Protein AF-0000000070680626 (afdb_homodimer)

Sequence (244 aa):
MDLFQDLTLKGLQPNVRTYTVMVGGLCGEGLLKEAKHLFRKMDETGCPPNSVTYNVLLQGYLKNQNYDDVEMLLQEMDGRSYSLDASTLSMLIDEIAAGSVDRSMLKLIGKLVPKEMMDTTAMDLFQDLTLKGLQPNVRTYTVMVGGLCGEGLLKEAKHLFRKMDETGCPPNSVTYNVLLQGYLKNQNYDDVEMLLQEMDGRSYSLDASTLSMLIDEIAAGSVDRSMLKLIGKLVPKEMMDTTA

Organism: Helianthus annuus (NCBI:txid4232)

Radius of gyration: 21.0 Å; Cα contacts (8 Å, |Δi|>4): 303; chains: 2; bounding box: 37×59×51 Å

Nearest PDB structures (foldseek):
  5i9f-assembly1_A  TM=7.795E-01  e=2.097E-05  unidentified
  6een-assembly1_C  TM=7.828E-01  e=3.178E-05  Zea mays
  6een-assembly1_B  TM=7.828E-01  e=4.817E-05  Zea mays
  5orm-assembly1_A  TM=7.752E-01  e=4.817E-05  synthetic construct
  8rdj-assembly1_G  TM=7.587E-01  e=2.066E-04  Sinapis alba

Structure (mmCIF, N/CA/C/O backbone):
data_AF-0000000070680626-model_v1
#
loop_
_entity.id
_entity.type
_entity.pdbx_description
1 polymer 'Putative pentatricopeptide repeat protein'
#
loop_
_atom_site.group_PDB
_atom_site.id
_atom_site.type_symbol
_atom_site.label_atom_id
_atom_site.label_alt_id
_atom_site.label_comp_id
_atom_site.label_asym_id
_atom_site.label_entity_id
_atom_site.label_seq_id
_atom_site.pdbx_PDB_ins_code
_atom_site.Cartn_x
_atom_site.Cartn_y
_atom_site.Cartn_z
_atom_site.occupancy
_atom_site.B_iso_or_equiv
_atom_site.auth_seq_id
_atom_site.auth_comp_id
_atom_site.auth_asym_id
_atom_site.auth_atom_id
_atom_site.pdbx_PDB_model_num
ATOM 1 N N . MET A 1 1 ? -1.614 5.867 -22.719 1 27.75 1 MET A N 1
ATOM 2 C CA . MET A 1 1 ? -2.73 5.363 -21.922 1 27.75 1 MET A CA 1
ATOM 3 C C . MET A 1 1 ? -2.346 5.262 -20.453 1 27.75 1 MET A C 1
ATOM 5 O O . MET A 1 1 ? -1.305 4.695 -20.109 1 27.75 1 MET A O 1
ATOM 9 N N . ASP A 1 2 ? -2.664 6.273 -19.547 1 33.03 2 ASP A N 1
ATOM 10 C CA . ASP A 1 2 ? -2.152 6.688 -18.234 1 33.03 2 ASP A CA 1
ATOM 11 C C . ASP A 1 2 ? -2.551 5.691 -17.156 1 33.03 2 ASP A C 1
ATOM 13 O O . ASP A 1 2 ? -3.707 5.27 -17.078 1 33.03 2 ASP A O 1
ATOM 17 N N . LEU A 1 3 ? -1.654 5.094 -16.703 1 37.22 3 LEU A N 1
ATOM 18 C CA . LEU A 1 3 ? -1.901 4.012 -15.766 1 37.22 3 LEU A CA 1
ATOM 19 C C . LEU A 1 3 ? -3.002 4.395 -14.773 1 37.22 3 LEU A C 1
ATOM 21 O O . LEU A 1 3 ? -3.879 3.584 -14.477 1 37.22 3 LEU A O 1
ATOM 25 N N . PHE A 1 4 ? -2.793 5.594 -13.992 1 43.31 4 PHE A N 1
ATOM 26 C CA . PHE A 1 4 ? -3.828 6.012 -13.055 1 43.31 4 PHE A CA 1
ATOM 27 C C . PHE A 1 4 ? -5.137 6.285 -13.789 1 43.31 4 PHE A C 1
ATOM 29 O O . PHE A 1 4 ? -6.219 6.152 -13.203 1 43.31 4 PHE A O 1
ATOM 36 N N . GLN A 1 5 ? -4.953 6.758 -14.953 1 43.97 5 GLN A N 1
ATOM 37 C CA . GLN A 1 5 ? -6.16 6.762 -15.773 1 43.97 5 GLN A CA 1
ATOM 38 C C . GLN A 1 5 ? -6.809 5.383 -15.805 1 43.97 5 GLN A C 1
ATOM 40 O O . GLN A 1 5 ? -8.039 5.27 -15.828 1 43.97 5 GLN A O 1
ATOM 45 N N . ASP A 1 6 ? -5.891 4.586 -15.75 1 45.72 6 ASP A N 1
ATOM 46 C CA . ASP A 1 6 ? -6.379 3.225 -15.953 1 45.72 6 ASP A CA 1
ATOM 47 C C . ASP A 1 6 ? -6.895 2.621 -14.648 1 45.72 6 ASP A C 1
ATOM 49 O O . ASP A 1 6 ? -7.691 1.681 -14.664 1 45.72 6 ASP A O 1
ATOM 53 N N . LEU A 1 7 ? -6.113 3.082 -13.352 1 50.47 7 LEU A N 1
ATOM 54 C CA . LEU A 1 7 ? -6.879 2.566 -12.227 1 50.47 7 LEU A CA 1
ATOM 55 C C . LEU A 1 7 ? -8.367 2.861 -12.398 1 50.47 7 LEU A C 1
ATOM 57 O O . LEU A 1 7 ? -9.211 2.1 -11.922 1 50.47 7 LEU A O 1
ATOM 61 N N . THR A 1 8 ? -8.594 4.062 -13 1 46.09 8 THR A N 1
ATOM 62 C CA . THR A 1 8 ? -9.984 4.418 -13.242 1 46.09 8 THR A CA 1
ATOM 63 C 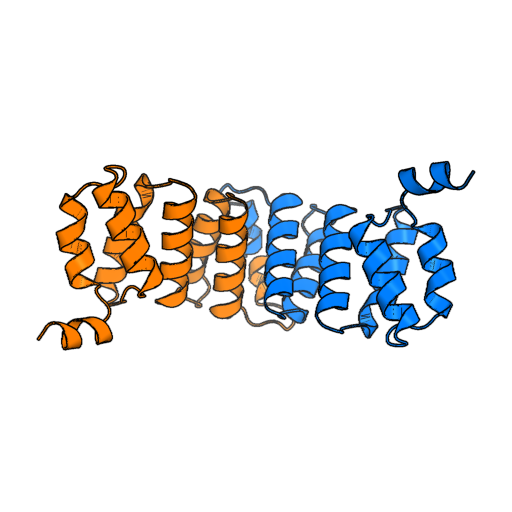C . THR A 1 8 ? -10.57 3.549 -14.352 1 46.09 8 THR A C 1
ATOM 65 O O . THR A 1 8 ? -11.766 3.242 -14.344 1 46.09 8 THR A O 1
ATOM 68 N N . LEU A 1 9 ? -9.836 3.518 -15.453 1 38.56 9 LEU A N 1
ATOM 69 C CA . LEU A 1 9 ? -10.609 3.094 -16.625 1 38.56 9 LEU A CA 1
ATOM 70 C C . LEU A 1 9 ? -11.094 1.656 -16.453 1 38.56 9 LEU A C 1
ATOM 72 O O . LEU A 1 9 ? -12.195 1.316 -16.875 1 38.56 9 LEU A O 1
ATOM 76 N N . LYS A 1 10 ? -10.055 0.774 -16.375 1 43.5 10 LYS A N 1
ATOM 77 C CA . LYS A 1 10 ? -10.461 -0.57 -16.781 1 43.5 10 LYS A CA 1
ATOM 78 C C . LYS A 1 10 ? -11.016 -1.353 -15.594 1 43.5 10 LYS A C 1
ATOM 80 O O . LYS A 1 10 ? -10.766 -2.553 -15.461 1 43.5 10 LYS A O 1
ATOM 85 N N . GLY A 1 11 ? -11.977 -0.527 -14.727 1 46.34 11 GLY A N 1
ATOM 86 C CA . GLY A 1 11 ? -12.914 -1.179 -13.828 1 46.34 11 GLY A CA 1
ATOM 87 C C . GLY A 1 11 ? -12.734 -0.765 -12.375 1 46.34 11 GLY A C 1
ATOM 88 O O . GLY A 1 11 ? -13.539 -1.132 -11.516 1 46.34 11 GLY A O 1
ATOM 89 N N . LEU A 1 12 ? -11.461 -0.604 -12.023 1 53.66 12 LEU A N 1
ATOM 90 C CA . LEU A 1 12 ? -11.539 -0.25 -10.609 1 53.66 12 LEU A CA 1
ATOM 91 C C . LEU A 1 12 ? -11.633 1.261 -10.43 1 53.66 12 LEU A C 1
ATOM 93 O O . LEU A 1 12 ? -10.867 2.012 -11.039 1 53.66 12 LEU A O 1
ATOM 97 N N . GLN A 1 13 ? -12.797 1.903 -10.375 1 54.5 13 GLN A N 1
ATOM 98 C CA . GLN A 1 13 ? -12.977 3.307 -10.016 1 54.5 13 GLN A CA 1
ATOM 99 C C . GLN A 1 13 ? -12.102 3.691 -8.828 1 54.5 13 GLN A C 1
ATOM 101 O O . GLN A 1 13 ? -12.219 3.115 -7.746 1 54.5 13 GLN A O 1
ATOM 106 N N . PRO A 1 14 ? -10.961 4.363 -9.195 1 61.78 14 PRO A N 1
ATOM 107 C CA . PRO A 1 14 ? -10.25 4.883 -8.031 1 61.78 14 PRO A CA 1
ATOM 108 C C . PRO A 1 14 ? -11.18 5.496 -6.988 1 61.78 14 PRO A C 1
ATOM 110 O O . PRO A 1 14 ? -12.109 6.227 -7.34 1 61.78 14 PRO A O 1
ATOM 113 N N . ASN A 1 15 ? -11.172 4.973 -5.93 1 81.62 15 ASN A N 1
ATOM 114 C CA . ASN A 1 15 ? -11.93 5.582 -4.84 1 81.62 15 ASN A CA 1
ATOM 115 C C . ASN A 1 15 ? -11.023 5.965 -3.672 1 81.62 15 ASN A C 1
ATOM 117 O O . ASN A 1 15 ? -9.844 5.602 -3.652 1 81.62 15 ASN A O 1
ATOM 121 N N . VAL A 1 16 ? -11.414 6.781 -2.945 1 90.69 16 VAL A N 1
ATOM 122 C CA . VAL A 1 16 ? -10.68 7.371 -1.829 1 90.69 16 VAL A CA 1
ATOM 123 C C . VAL A 1 16 ? -10.023 6.27 -1 1 90.69 16 VAL A C 1
ATOM 125 O O . VAL A 1 16 ? -8.875 6.402 -0.582 1 90.69 16 VAL A O 1
ATOM 128 N N . ARG A 1 17 ? -10.672 5.16 -0.908 1 92.56 17 ARG A N 1
ATOM 129 C CA . ARG A 1 17 ? -10.156 4.055 -0.109 1 92.56 17 ARG A CA 1
ATOM 130 C C . ARG A 1 17 ? -8.906 3.457 -0.745 1 92.56 17 ARG A C 1
ATOM 132 O O . ARG A 1 17 ? -7.91 3.215 -0.059 1 92.56 17 ARG A O 1
ATOM 139 N N . THR A 1 18 ? -8.93 3.23 -2.021 1 90.75 18 THR A N 1
ATOM 140 C CA . THR A 1 18 ? -7.797 2.65 -2.738 1 90.75 18 THR A CA 1
ATOM 141 C C . THR A 1 18 ? -6.57 3.547 -2.629 1 90.75 18 THR A C 1
ATOM 143 O O . THR A 1 18 ? -5.477 3.076 -2.301 1 90.75 18 THR A O 1
ATOM 146 N N . TYR A 1 19 ? -6.812 4.82 -2.867 1 91.25 19 TYR A N 1
ATOM 147 C CA . TYR A 1 19 ? -5.707 5.766 -2.746 1 91.25 19 TYR A CA 1
ATOM 148 C C . TYR A 1 19 ? -5.16 5.789 -1.324 1 91.25 19 TYR A C 1
ATOM 150 O O . TYR A 1 19 ? -3.945 5.762 -1.12 1 91.25 19 TYR A O 1
ATOM 158 N N . THR A 1 20 ? -6.062 5.773 -0.384 1 95.38 20 THR A N 1
ATOM 159 C CA . THR A 1 20 ? -5.672 5.84 1.021 1 95.38 20 THR A CA 1
ATOM 160 C C . THR A 1 20 ? -4.812 4.637 1.401 1 95.38 20 THR A C 1
ATOM 162 O O . THR A 1 20 ? -3.775 4.793 2.051 1 95.38 20 THR A O 1
ATOM 165 N N . VAL A 1 21 ? -5.215 3.512 0.896 1 95.75 21 VAL A N 1
ATOM 166 C CA . VAL A 1 21 ? -4.484 2.287 1.201 1 95.75 21 VAL A CA 1
ATOM 167 C C . VAL A 1 21 ? -3.098 2.34 0.569 1 95.75 21 VAL A C 1
ATOM 169 O O . VAL A 1 21 ? -2.105 1.969 1.201 1 95.75 21 VAL A O 1
ATOM 172 N N . MET A 1 22 ? -3 2.797 -0.666 1 94.19 22 MET A N 1
ATOM 173 C CA . MET A 1 22 ? -1.716 2.867 -1.359 1 94.19 22 MET A CA 1
ATOM 174 C C . MET A 1 22 ? -0.788 3.871 -0.687 1 94.19 22 MET A C 1
ATOM 176 O O . MET A 1 22 ? 0.389 3.584 -0.463 1 94.19 22 MET A O 1
ATOM 180 N N . VAL A 1 23 ? -1.282 4.996 -0.281 1 94.88 23 VAL A N 1
ATOM 181 C CA . VAL A 1 23 ? -0.512 6.008 0.435 1 94.88 23 VAL A CA 1
ATOM 182 C C . VAL A 1 23 ? 0.033 5.418 1.734 1 94.88 23 VAL A C 1
ATOM 184 O O . VAL A 1 23 ? 1.22 5.559 2.037 1 94.88 23 VAL A O 1
ATOM 187 N N . GLY A 1 24 ? -0.889 4.789 2.42 1 97.62 24 GLY A N 1
ATOM 188 C CA . GLY A 1 24 ? -0.46 4.148 3.654 1 97.62 24 GLY A CA 1
ATOM 189 C C . GLY A 1 24 ? 0.624 3.107 3.441 1 97.62 24 GLY A C 1
ATOM 190 O O . GLY A 1 24 ? 1.589 3.045 4.207 1 97.62 24 GLY A O 1
ATOM 191 N N . GLY A 1 25 ? 0.434 2.338 2.438 1 96.44 25 GLY A N 1
ATOM 192 C CA . GLY A 1 25 ? 1.432 1.33 2.115 1 96.44 25 GLY A CA 1
ATOM 193 C C . GLY A 1 25 ? 2.793 1.918 1.795 1 96.44 25 GLY A C 1
ATOM 194 O O . GLY A 1 25 ? 3.816 1.419 2.268 1 96.44 25 GLY A O 1
ATOM 195 N N . LEU A 1 26 ? 2.824 2.887 1.017 1 94.88 26 LEU A N 1
ATOM 196 C CA . LEU A 1 26 ? 4.066 3.564 0.659 1 94.88 26 LEU A CA 1
ATOM 197 C C . LEU A 1 26 ? 4.73 4.168 1.892 1 94.88 26 LEU A C 1
ATOM 199 O O . LEU A 1 26 ? 5.941 4.039 2.074 1 94.88 26 LEU A O 1
ATOM 203 N N . CYS A 1 27 ? 3.969 4.727 2.756 1 97.38 27 CYS A N 1
ATOM 204 C CA . CYS A 1 27 ? 4.504 5.262 4.004 1 97.38 27 CYS A CA 1
ATOM 205 C C . CYS A 1 27 ? 5.102 4.148 4.859 1 97.38 27 CYS A C 1
ATOM 207 O O . CYS A 1 27 ? 6.137 4.344 5.5 1 97.38 27 CYS A O 1
ATOM 209 N N . GLY A 1 28 ? 4.41 3.092 4.895 1 97.56 28 GLY A N 1
ATOM 210 C CA . GLY A 1 28 ? 4.887 1.967 5.684 1 97.56 28 GLY A CA 1
ATOM 211 C C . GLY A 1 28 ? 6.254 1.475 5.254 1 97.56 28 GLY A C 1
ATOM 212 O O . GLY A 1 28 ? 6.996 0.907 6.055 1 97.56 28 GLY A O 1
ATOM 213 N N . GLU A 1 29 ? 6.57 1.71 4.039 1 95.5 29 GLU A N 1
ATOM 214 C CA . GLU A 1 29 ? 7.855 1.271 3.5 1 95.5 29 GLU A CA 1
ATOM 215 C C . GLU A 1 29 ? 8.844 2.432 3.416 1 95.5 29 GLU A C 1
ATOM 217 O O . GLU A 1 29 ? 9.914 2.301 2.814 1 95.5 29 GLU A O 1
ATOM 222 N N . GLY A 1 30 ? 8.477 3.586 3.881 1 95.81 30 GLY A N 1
ATOM 223 C CA . GLY A 1 30 ? 9.344 4.754 3.92 1 95.81 30 GLY A CA 1
ATOM 224 C C . GLY A 1 30 ? 9.445 5.465 2.586 1 95.81 30 GLY A C 1
ATOM 225 O O . GLY A 1 30 ? 10.344 6.277 2.379 1 95.81 30 GLY A O 1
ATOM 226 N N . LEU A 1 31 ? 8.617 5.137 1.671 1 93.5 31 LEU A N 1
ATOM 227 C CA . LEU A 1 31 ? 8.586 5.789 0.367 1 93.5 31 LEU A CA 1
ATOM 228 C C . LEU A 1 31 ? 7.703 7.035 0.405 1 93.5 31 LEU A C 1
ATOM 230 O O . LEU A 1 31 ? 6.691 7.105 -0.292 1 93.5 31 LEU A O 1
ATOM 234 N N . LEU A 1 32 ? 8.18 8.062 1.07 1 94.94 32 LEU A N 1
ATOM 235 C CA . LEU A 1 32 ? 7.363 9.227 1.4 1 94.94 32 LEU A CA 1
ATOM 236 C C . LEU A 1 32 ? 7.184 10.125 0.184 1 94.94 32 LEU A C 1
ATOM 238 O O . LEU A 1 32 ? 6.141 10.766 0.025 1 94.94 32 LEU A O 1
ATOM 242 N N . LYS A 1 33 ? 8.164 10.164 -0.645 1 91.31 33 LYS A N 1
ATOM 243 C CA . LYS A 1 33 ? 8.031 10.969 -1.855 1 91.31 33 LYS A CA 1
ATOM 244 C C . LYS A 1 33 ? 6.91 10.438 -2.748 1 91.31 33 LYS A C 1
ATOM 246 O O . LYS A 1 33 ? 6.078 11.211 -3.229 1 91.31 33 LYS A O 1
ATOM 251 N N . GLU A 1 34 ? 6.902 9.148 -2.871 1 90.38 34 GLU A N 1
ATOM 252 C CA . GLU A 1 34 ? 5.855 8.508 -3.66 1 90.38 34 GLU A CA 1
ATOM 253 C C . GLU A 1 34 ? 4.488 8.656 -2.998 1 90.38 34 GLU A C 1
ATOM 255 O O . GLU A 1 34 ? 3.49 8.906 -3.676 1 90.38 34 GLU A O 1
ATOM 260 N N . ALA A 1 35 ? 4.477 8.516 -1.709 1 94.25 35 ALA A N 1
ATOM 261 C CA . ALA A 1 35 ? 3.227 8.664 -0.967 1 94.25 35 ALA A CA 1
ATOM 262 C C . ALA A 1 35 ? 2.646 10.062 -1.142 1 94.25 35 ALA A C 1
ATOM 264 O O . ALA A 1 35 ? 1.46 10.219 -1.436 1 94.25 35 ALA A O 1
ATOM 265 N N . LYS A 1 36 ? 3.525 11.023 -1.015 1 94.19 36 LYS A N 1
ATOM 266 C CA . LYS A 1 36 ? 3.105 12.414 -1.16 1 94.19 36 LYS A CA 1
ATOM 267 C C . LYS A 1 36 ? 2.596 12.695 -2.572 1 94.19 36 LYS A C 1
ATOM 269 O O . LYS A 1 36 ? 1.599 13.398 -2.752 1 94.19 36 LYS A O 1
ATOM 274 N N . HIS A 1 37 ? 3.281 12.172 -3.412 1 90.06 37 HIS A N 1
ATOM 275 C CA . HIS A 1 37 ? 2.896 12.367 -4.805 1 90.06 37 HIS A CA 1
ATOM 276 C C . HIS A 1 37 ? 1.517 11.781 -5.082 1 90.06 37 HIS A C 1
ATOM 278 O O . HIS A 1 37 ? 0.679 12.422 -5.719 1 90.06 37 HIS A O 1
ATOM 284 N N . LEU A 1 38 ? 1.297 10.602 -4.676 1 89.5 38 LEU A N 1
ATOM 285 C CA . LEU A 1 38 ? 0.004 9.953 -4.848 1 89.5 38 LEU A CA 1
ATOM 286 C C . LEU A 1 38 ? -1.1 10.734 -4.148 1 89.5 38 LEU A C 1
ATOM 288 O O . LEU A 1 38 ? -2.184 10.922 -4.707 1 89.5 38 LEU A O 1
ATOM 292 N N . PHE A 1 39 ? -0.757 11.219 -3.049 1 93.19 39 PHE A N 1
ATOM 293 C CA . PHE A 1 39 ? -1.688 12.016 -2.26 1 93.19 39 PHE A CA 1
ATOM 294 C C . PHE A 1 39 ? -2.098 13.273 -3.016 1 93.19 39 PHE A C 1
ATOM 296 O O . PHE A 1 39 ? -3.285 13.594 -3.098 1 93.19 39 PHE A O 1
ATOM 303 N N . ARG A 1 40 ? -1.185 13.914 -3.535 1 90.44 40 ARG A N 1
ATOM 304 C CA . ARG A 1 40 ? -1.459 15.148 -4.262 1 90.4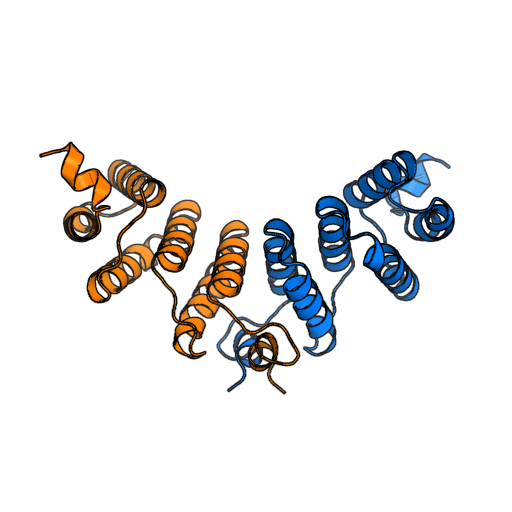4 40 ARG A CA 1
ATOM 305 C C . ARG A 1 40 ? -2.266 14.875 -5.523 1 90.44 40 ARG A C 1
ATOM 307 O O . ARG A 1 40 ? -3.088 15.695 -5.934 1 90.44 40 ARG A O 1
ATOM 314 N N . LYS A 1 41 ? -2.092 13.789 -6.008 1 85.88 41 LYS A N 1
ATOM 315 C CA . LYS A 1 41 ? -2.801 13.414 -7.227 1 85.88 41 LYS A CA 1
ATOM 316 C C . LYS A 1 41 ? -4.289 13.211 -6.961 1 85.88 41 LYS A C 1
ATOM 318 O O . LYS A 1 41 ? -5.113 13.352 -7.867 1 85.88 41 LYS A O 1
ATOM 323 N N . MET A 1 42 ? -4.609 12.906 -5.824 1 88.75 42 MET A N 1
ATOM 324 C CA . MET A 1 42 ? -6 12.648 -5.469 1 88.75 42 MET A CA 1
ATOM 325 C C . MET A 1 42 ? -6.871 13.859 -5.758 1 88.75 42 MET A C 1
ATOM 327 O O . MET A 1 42 ? -8.016 13.719 -6.191 1 88.75 42 MET A O 1
ATOM 331 N N . ASP A 1 43 ? -6.371 15.008 -5.586 1 85.62 43 ASP A N 1
ATOM 332 C CA . ASP A 1 43 ? -7.113 16.234 -5.863 1 85.62 43 ASP A CA 1
ATOM 333 C C . ASP A 1 43 ? -7.348 16.406 -7.363 1 85.62 43 ASP A C 1
ATOM 335 O O . ASP A 1 43 ? -8.336 17.016 -7.777 1 85.62 43 ASP A O 1
ATOM 339 N N . GLU A 1 44 ? -6.504 15.773 -8.117 1 81.12 44 GLU A N 1
ATOM 340 C CA . GLU A 1 44 ? -6.547 15.961 -9.562 1 81.12 44 GLU A CA 1
ATOM 341 C C . GLU A 1 44 ? -7.434 14.922 -10.234 1 81.12 44 GLU A C 1
ATOM 343 O O . GLU A 1 44 ? -7.84 15.086 -11.383 1 81.12 44 GLU A O 1
ATOM 348 N N . THR A 1 45 ? -7.707 13.875 -9.469 1 77.44 45 THR A N 1
ATOM 349 C CA . THR A 1 45 ? -8.375 12.742 -10.102 1 77.44 45 THR A CA 1
ATOM 350 C C . THR A 1 45 ? -9.852 12.695 -9.711 1 77.44 45 THR A C 1
ATOM 352 O O . THR A 1 45 ? -10.555 11.742 -10.039 1 77.44 45 THR A O 1
ATOM 355 N N . GLY A 1 46 ? -10.312 13.711 -9.07 1 78.12 46 GLY A N 1
ATOM 356 C CA . GLY A 1 46 ? -11.711 13.742 -8.672 1 78.12 46 GLY A CA 1
ATOM 357 C C . GLY A 1 46 ? -12 12.891 -7.445 1 78.12 46 GLY A C 1
ATOM 358 O O . GLY A 1 46 ? -13.156 12.578 -7.16 1 78.12 46 GLY A O 1
ATOM 359 N N . CYS A 1 47 ? -11.023 12.367 -6.855 1 86.19 47 CYS A N 1
ATOM 360 C CA . CYS A 1 47 ? -11.094 11.641 -5.594 1 86.19 47 CYS A CA 1
ATOM 361 C C . CYS A 1 47 ? -10.289 12.344 -4.512 1 86.19 47 CYS A C 1
ATOM 363 O O . CYS A 1 47 ? -9.273 11.82 -4.047 1 86.19 47 CYS A O 1
ATOM 365 N N . PRO A 1 48 ? -10.766 13.453 -4.133 1 91 48 PRO A N 1
ATOM 366 C CA . PRO A 1 48 ? -9.984 14.211 -3.152 1 91 48 PRO A CA 1
ATOM 367 C C . PRO A 1 48 ? -9.781 13.453 -1.845 1 91 48 PRO A C 1
ATOM 369 O O . PRO A 1 48 ? -10.672 12.711 -1.411 1 91 48 PRO A O 1
ATOM 372 N N . PRO A 1 49 ? -8.602 13.648 -1.249 1 95.44 49 PRO A N 1
ATOM 373 C CA . PRO A 1 49 ? -8.352 13 0.039 1 95.44 49 PRO A CA 1
ATOM 374 C C . PRO A 1 49 ? -9.32 13.453 1.127 1 95.44 49 PRO A C 1
ATOM 376 O O . PRO A 1 49 ? -9.719 14.617 1.161 1 95.44 49 PRO A O 1
ATOM 379 N N . ASN A 1 50 ? -9.781 12.555 1.918 1 95.88 50 ASN A N 1
ATOM 380 C CA . ASN A 1 50 ? -10.609 12.891 3.07 1 95.88 50 ASN A CA 1
ATOM 381 C C . ASN A 1 50 ? -9.797 12.891 4.363 1 95.88 50 ASN A C 1
ATOM 383 O O . ASN A 1 50 ? -8.57 12.828 4.328 1 95.88 50 ASN A O 1
ATOM 387 N N . SER A 1 51 ? -10.508 13 5.488 1 96.5 51 SER A N 1
ATOM 388 C CA . SER A 1 51 ? -9.852 13.094 6.789 1 96.5 51 SER A CA 1
ATOM 389 C C . SER A 1 51 ? -9.016 11.844 7.07 1 96.5 51 SER A C 1
ATOM 391 O O . SER A 1 51 ? -7.914 11.945 7.617 1 96.5 51 SER A O 1
ATOM 393 N N . VAL A 1 52 ? -9.508 10.727 6.652 1 97.31 52 VAL A N 1
ATOM 394 C CA . VAL A 1 52 ? -8.812 9.461 6.887 1 97.31 52 VAL A CA 1
ATOM 395 C C . VAL A 1 52 ? -7.484 9.461 6.137 1 97.31 52 VAL A C 1
ATOM 397 O O . VAL A 1 52 ? -6.449 9.094 6.699 1 97.31 52 VAL A O 1
ATOM 400 N N . THR A 1 53 ? -7.512 9.875 4.859 1 97.75 53 THR A N 1
ATOM 401 C CA . THR A 1 53 ? -6.301 9.898 4.047 1 97.75 53 THR A CA 1
ATOM 402 C C . THR A 1 53 ? -5.266 10.844 4.645 1 97.75 53 THR A C 1
ATOM 404 O O . THR A 1 53 ? -4.078 10.516 4.715 1 97.75 53 THR A O 1
ATOM 407 N N . TYR A 1 54 ? -5.727 12 5.129 1 98.12 54 TYR A N 1
ATOM 408 C CA . TYR A 1 54 ? -4.828 12.953 5.766 1 98.12 54 TYR A CA 1
ATOM 409 C C . TYR A 1 54 ? -4.18 12.352 7.004 1 98.12 54 TYR A C 1
ATOM 411 O O . TYR A 1 54 ? -2.971 12.492 7.211 1 98.12 54 TYR A O 1
ATOM 419 N N . ASN A 1 55 ? -4.957 11.664 7.789 1 98.38 55 ASN A N 1
ATOM 420 C CA . ASN A 1 55 ? -4.422 11.039 9 1 98.38 55 ASN A CA 1
ATOM 421 C C . ASN A 1 55 ? -3.393 9.969 8.664 1 98.38 55 ASN A C 1
ATOM 423 O O . ASN A 1 55 ? -2.354 9.867 9.32 1 98.38 55 ASN A O 1
ATOM 427 N N . VAL A 1 56 ? -3.693 9.219 7.648 1 98.44 56 VAL A N 1
ATOM 428 C CA . VAL A 1 56 ? -2.781 8.164 7.227 1 98.44 56 VAL A CA 1
ATOM 429 C C . VAL A 1 56 ? -1.449 8.773 6.793 1 98.44 56 VAL A C 1
ATOM 431 O O . VAL A 1 56 ? -0.384 8.289 7.188 1 98.44 56 VAL A O 1
ATOM 434 N N . LEU A 1 57 ? -1.465 9.797 6.004 1 98.5 57 LEU A N 1
ATOM 435 C CA . LEU A 1 57 ? -0.246 10.445 5.531 1 98.5 57 LEU A CA 1
ATOM 436 C C . LEU A 1 57 ? 0.503 11.109 6.68 1 98.5 57 LEU A C 1
ATOM 438 O O . LEU A 1 57 ? 1.726 10.977 6.785 1 98.5 57 LEU A O 1
ATOM 442 N N . LEU A 1 58 ? -0.214 11.781 7.613 1 98.5 58 LEU A N 1
ATOM 443 C CA . LEU A 1 58 ? 0.396 12.43 8.766 1 98.5 58 LEU A CA 1
ATOM 444 C C . LEU A 1 58 ? 1.112 11.414 9.648 1 98.5 58 LEU A C 1
ATOM 446 O O . LEU A 1 58 ? 2.264 11.625 10.039 1 98.5 58 LEU A O 1
ATOM 450 N N . GLN A 1 59 ? 0.455 10.359 9.898 1 98.56 59 GLN A N 1
ATOM 451 C CA . GLN A 1 59 ? 1.091 9.297 10.672 1 98.56 59 GLN A CA 1
ATOM 452 C C . GLN A 1 59 ? 2.33 8.766 9.961 1 98.56 59 GLN A C 1
ATOM 454 O O . GLN A 1 59 ? 3.35 8.492 10.602 1 98.56 59 GLN A O 1
ATOM 459 N N . GLY A 1 60 ? 2.145 8.617 8.703 1 98.5 60 GLY A N 1
ATOM 460 C CA . GLY A 1 60 ? 3.293 8.203 7.918 1 98.5 60 GLY A CA 1
ATOM 461 C C . GLY A 1 60 ? 4.48 9.133 8.047 1 98.5 60 GLY A C 1
ATOM 462 O O . GLY A 1 60 ? 5.621 8.68 8.188 1 98.5 60 GLY A O 1
ATOM 463 N N . TYR A 1 61 ? 4.254 10.367 8.023 1 98.12 61 TYR A N 1
ATOM 464 C CA . TYR A 1 61 ? 5.32 11.352 8.172 1 98.12 61 TYR A CA 1
ATOM 465 C C . TYR A 1 61 ? 5.949 11.273 9.555 1 98.12 61 TYR A C 1
ATOM 467 O O . TYR A 1 61 ? 7.176 11.289 9.688 1 98.12 61 TYR A O 1
ATOM 475 N N . LEU A 1 62 ? 5.102 11.188 10.578 1 98.25 62 LEU A N 1
ATOM 476 C CA . LEU A 1 62 ? 5.59 11.148 11.953 1 98.25 62 LEU A CA 1
ATOM 477 C C . LEU A 1 62 ? 6.422 9.891 12.195 1 98.25 62 LEU A C 1
ATOM 479 O O . LEU A 1 62 ? 7.508 9.969 12.781 1 98.25 62 LEU A O 1
ATOM 483 N N . LYS A 1 63 ? 5.973 8.758 11.734 1 97.94 63 LYS A N 1
ATOM 484 C CA . LYS A 1 63 ? 6.668 7.492 11.938 1 97.94 63 LYS A CA 1
ATOM 485 C C . LYS A 1 63 ? 8.016 7.48 11.211 1 97.94 63 LYS A C 1
ATOM 487 O O . LYS A 1 63 ? 8.953 6.82 11.656 1 97.94 63 LYS A O 1
ATOM 492 N N . ASN A 1 64 ? 8.062 8.227 10.141 1 98.06 64 ASN A N 1
ATOM 493 C CA . ASN A 1 64 ? 9.281 8.242 9.344 1 98.06 64 ASN A CA 1
ATOM 494 C C . ASN A 1 64 ? 10.125 9.484 9.625 1 98.06 64 ASN A C 1
ATOM 496 O O . ASN A 1 64 ? 11.039 9.805 8.867 1 98.06 64 ASN A O 1
ATOM 500 N N . GLN A 1 65 ? 9.75 10.227 10.609 1 97.69 65 GLN A N 1
ATOM 501 C CA . GLN A 1 65 ? 10.477 11.391 11.102 1 97.69 65 GLN A CA 1
ATOM 502 C C . GLN A 1 65 ? 10.586 12.469 10.023 1 97.69 65 GLN A C 1
ATOM 504 O O . GLN A 1 65 ? 11.617 13.125 9.891 1 97.69 65 GLN A O 1
ATOM 509 N N . ASN A 1 66 ? 9.648 12.453 9.219 1 97.38 66 ASN A N 1
ATOM 510 C CA . ASN A 1 66 ? 9.516 13.547 8.258 1 97.38 66 ASN A CA 1
ATOM 511 C C . ASN A 1 66 ? 8.672 14.688 8.812 1 97.38 66 ASN A C 1
ATOM 513 O O . ASN A 1 66 ? 7.539 14.891 8.383 1 97.38 66 ASN A O 1
ATOM 517 N N . TYR A 1 67 ? 9.258 15.547 9.523 1 96.38 67 TYR A N 1
ATOM 518 C CA . TYR A 1 67 ? 8.523 16.547 10.289 1 96.38 67 TYR A CA 1
ATOM 519 C C . TYR A 1 67 ? 8.305 17.812 9.469 1 96.38 67 TYR A C 1
ATOM 521 O O . TYR A 1 67 ? 7.379 18.578 9.734 1 96.38 67 TYR A O 1
ATOM 529 N N . ASP A 1 68 ? 9.055 17.969 8.484 1 95 68 ASP A N 1
ATOM 530 C CA . ASP A 1 68 ? 9.016 19.188 7.68 1 95 68 ASP A CA 1
ATOM 531 C C . ASP A 1 68 ? 7.648 19.359 7.02 1 95 68 ASP A C 1
ATOM 533 O O . ASP A 1 68 ? 7.176 20.484 6.848 1 95 68 ASP A O 1
ATOM 537 N N . ASP A 1 69 ? 7.023 18.25 6.715 1 96.31 69 ASP A N 1
ATOM 538 C CA . ASP A 1 69 ? 5.785 18.328 5.945 1 96.31 69 ASP A CA 1
ATOM 539 C C . ASP A 1 69 ? 4.562 18.266 6.859 1 96.31 69 ASP A C 1
ATOM 541 O O . ASP A 1 69 ? 3.428 18.406 6.398 1 96.31 69 ASP A O 1
ATOM 545 N N . VAL A 1 70 ? 4.766 18.125 8.102 1 97.88 70 VAL A N 1
ATOM 546 C CA . VAL A 1 70 ? 3.676 17.922 9.047 1 97.88 70 VAL A CA 1
ATOM 547 C C . VAL A 1 70 ? 2.844 19.188 9.172 1 97.88 70 VAL A C 1
ATOM 549 O O . VAL A 1 70 ? 1.613 19.156 9.102 1 97.88 70 VAL A O 1
ATOM 552 N N . GLU A 1 71 ? 3.537 20.297 9.273 1 97 71 GLU A N 1
ATOM 553 C CA . GLU A 1 71 ? 2.824 21.562 9.453 1 97 71 GLU A CA 1
ATOM 554 C C . GLU A 1 71 ? 1.927 21.859 8.258 1 97 71 GLU A C 1
ATOM 556 O O . GLU A 1 71 ? 0.774 22.266 8.43 1 97 71 GLU A O 1
ATOM 561 N N . MET A 1 72 ? 2.473 21.703 7.137 1 96.62 72 MET A N 1
ATOM 562 C CA . MET A 1 72 ? 1.723 21.969 5.914 1 96.62 72 MET A CA 1
ATOM 563 C C . MET A 1 72 ? 0.456 21.125 5.859 1 96.62 72 MET A C 1
ATOM 565 O O . MET A 1 72 ? -0.615 21.625 5.508 1 96.62 72 MET A O 1
ATOM 569 N N . LEU A 1 73 ? 0.494 19.906 6.219 1 97.69 73 LEU A N 1
ATOM 570 C CA . LEU A 1 73 ? -0.663 19.016 6.191 1 97.69 73 LEU A CA 1
ATOM 571 C C . LEU A 1 73 ? -1.704 19.453 7.215 1 97.69 73 LEU A C 1
ATOM 573 O O . LEU A 1 73 ? -2.904 19.453 6.93 1 97.69 73 LEU A O 1
ATOM 577 N N . LEU A 1 74 ? -1.201 19.844 8.383 1 97.75 74 LEU A N 1
ATOM 578 C CA . LEU A 1 74 ? -2.111 20.297 9.422 1 97.75 74 LEU A CA 1
ATOM 579 C C . LEU A 1 74 ? -2.859 21.547 8.969 1 97.75 74 LEU A C 1
ATOM 581 O O . LEU A 1 74 ? -4.062 21.688 9.203 1 97.75 74 LEU A O 1
ATOM 585 N N . GLN A 1 75 ? -2.158 22.375 8.312 1 97.5 75 GLN A N 1
ATOM 586 C CA . GLN A 1 75 ? -2.779 23.594 7.809 1 97.5 75 GLN A CA 1
ATOM 587 C C . GLN A 1 75 ? -3.848 23.281 6.766 1 97.5 75 GLN A C 1
ATOM 589 O O . GLN A 1 75 ? -4.926 23.875 6.773 1 97.5 75 GLN A O 1
ATOM 594 N N . GLU A 1 76 ? -3.541 22.391 5.922 1 97.25 76 GLU A N 1
ATOM 595 C CA . GLU A 1 76 ? -4.508 21.984 4.906 1 97.25 76 GLU A CA 1
ATOM 596 C C . GLU A 1 76 ? -5.75 21.359 5.539 1 97.25 76 GLU A C 1
ATOM 598 O O . GLU A 1 76 ? -6.871 21.609 5.098 1 97.25 76 GLU A O 1
ATOM 603 N N . MET A 1 77 ? -5.562 20.547 6.547 1 97.25 77 MET A N 1
ATOM 604 C CA . MET A 1 77 ? -6.688 19.938 7.254 1 97.25 77 MET A CA 1
ATOM 605 C C . MET A 1 77 ? -7.57 21 7.891 1 97.25 77 MET A C 1
ATOM 607 O O . MET A 1 77 ? -8.797 20.922 7.816 1 97.25 77 MET A O 1
ATOM 611 N N . ASP A 1 78 ? -6.961 21.906 8.5 1 96.62 78 ASP A N 1
ATOM 612 C CA . ASP A 1 78 ? -7.699 23.016 9.109 1 96.62 78 ASP A CA 1
ATOM 613 C C . ASP A 1 78 ? -8.555 23.734 8.078 1 96.62 78 ASP A C 1
ATOM 615 O O . ASP A 1 78 ? -9.727 24.016 8.32 1 96.62 78 ASP A O 1
ATOM 619 N N . GLY A 1 79 ? -7.945 24.047 6.93 1 96.38 79 GLY A N 1
ATOM 620 C CA . GLY A 1 79 ? -8.664 24.719 5.867 1 96.38 79 GLY A CA 1
ATOM 621 C C . GLY A 1 79 ? -9.852 23.922 5.344 1 96.38 79 GLY A C 1
ATOM 622 O O . GLY A 1 79 ? -10.82 24.5 4.844 1 96.38 79 GLY A O 1
ATOM 623 N N . ARG A 1 80 ? -9.875 22.625 5.473 1 95.25 80 ARG A N 1
ATOM 624 C CA . ARG A 1 80 ? -10.93 21.75 4.969 1 95.25 80 ARG A CA 1
ATOM 625 C C . ARG A 1 80 ? -11.852 21.312 6.094 1 95.25 80 ARG A C 1
ATOM 627 O O . ARG A 1 80 ? -12.773 20.516 5.871 1 95.25 80 ARG A O 1
ATOM 634 N N . SER A 1 81 ? -11.57 21.75 7.305 1 95.31 81 SER A N 1
ATOM 635 C CA . SER A 1 81 ? -12.336 21.438 8.508 1 95.31 81 SER A CA 1
ATOM 636 C C . SER A 1 81 ? -12.32 19.938 8.797 1 95.31 81 SER A C 1
ATOM 638 O O . SER A 1 81 ? -13.352 19.344 9.125 1 95.31 81 SER A O 1
ATOM 640 N N . TYR A 1 82 ? -11.164 19.312 8.531 1 95.88 82 TYR A N 1
ATOM 641 C CA . TYR A 1 82 ? -10.969 17.906 8.898 1 95.88 82 TYR A CA 1
ATOM 642 C C . TYR A 1 82 ? -10.43 17.797 10.32 1 95.88 82 TYR A C 1
ATOM 644 O O . TYR A 1 82 ? -9.836 18.734 10.844 1 95.88 82 TYR A O 1
ATOM 652 N N . SER A 1 83 ? -10.633 16.656 10.898 1 95.62 83 SER A N 1
ATOM 653 C CA . SER A 1 83 ? -10.164 16.422 12.258 1 95.62 83 SER A CA 1
ATOM 654 C C . SER A 1 83 ? -9.109 15.312 12.297 1 95.62 83 SER A C 1
ATOM 656 O O . SER A 1 83 ? -9.078 14.445 11.422 1 95.62 83 SER A O 1
ATOM 658 N N . LEU A 1 84 ? -8.312 15.398 13.312 1 97.06 84 LEU A N 1
ATOM 659 C CA . LEU A 1 84 ? -7.367 14.328 13.594 1 97.06 84 LEU A CA 1
ATOM 660 C C . LEU A 1 84 ? -8.07 13.133 14.227 1 97.06 84 LEU A C 1
ATOM 662 O O . LEU A 1 84 ? -9.109 13.289 14.875 1 97.06 84 LEU A O 1
ATOM 666 N N . ASP A 1 85 ? -7.535 12.039 13.961 1 95.31 85 ASP A N 1
ATOM 667 C CA . ASP A 1 85 ? -8 10.914 14.758 1 95.31 85 ASP A CA 1
ATOM 668 C C . ASP A 1 85 ? -7.172 10.766 16.031 1 95.31 85 ASP A C 1
ATOM 670 O O . ASP A 1 85 ? -6.164 11.445 16.203 1 95.31 85 ASP A O 1
ATOM 674 N N . ALA A 1 86 ? -7.613 9.945 16.953 1 94.44 86 ALA A N 1
ATOM 675 C CA . ALA A 1 86 ? -7 9.805 18.281 1 94.44 86 ALA A CA 1
A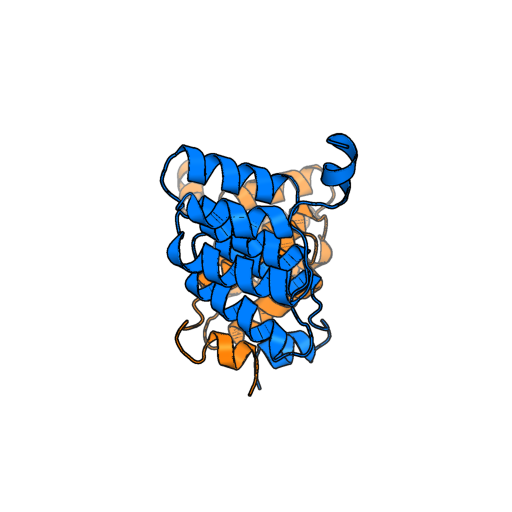TOM 676 C C . ALA A 1 86 ? -5.547 9.359 18.156 1 94.44 86 ALA A C 1
ATOM 678 O O . ALA A 1 86 ? -4.68 9.867 18.875 1 94.44 86 ALA A O 1
ATOM 679 N N . SER A 1 87 ? -5.297 8.453 17.297 1 96.38 87 SER A N 1
ATOM 680 C CA . SER A 1 87 ? -3.943 7.93 17.125 1 96.38 87 SER A CA 1
ATOM 681 C C . SER A 1 87 ? -2.998 9.008 16.609 1 96.38 87 SER A C 1
ATOM 683 O O . SER A 1 87 ? -1.877 9.148 17.094 1 96.38 87 SER A O 1
ATOM 685 N N . THR A 1 88 ? -3.475 9.727 15.625 1 97.31 88 THR A N 1
ATOM 686 C CA . THR A 1 88 ? -2.656 10.789 15.047 1 97.31 88 THR A CA 1
ATOM 687 C C . THR A 1 88 ? -2.383 11.883 16.078 1 97.31 88 THR A C 1
ATOM 689 O O . THR A 1 88 ? -1.249 12.344 16.219 1 97.31 88 THR A O 1
ATOM 692 N N . LEU A 1 89 ? -3.455 12.25 16.844 1 97.19 89 LEU A N 1
ATOM 693 C CA . LEU A 1 89 ? -3.291 13.242 17.906 1 97.19 89 LEU A CA 1
ATOM 694 C C . LEU A 1 89 ? -2.24 12.797 18.906 1 97.19 89 LEU A C 1
ATOM 696 O O . LEU A 1 89 ? -1.336 13.562 19.25 1 97.19 89 LEU A O 1
ATOM 700 N N . SER A 1 90 ? -2.264 11.625 19.344 1 97.06 90 SER A N 1
ATOM 701 C CA . SER A 1 90 ? -1.318 11.094 20.312 1 97.06 90 SER A CA 1
ATOM 702 C C . SER A 1 90 ? 0.108 11.117 19.781 1 97.06 90 SER A C 1
ATOM 704 O O . SER A 1 90 ? 1.042 11.477 20.5 1 97.06 90 SER A O 1
ATOM 706 N N . MET A 1 91 ? 0.247 10.734 18.516 1 97.81 91 MET A N 1
ATOM 707 C CA . MET A 1 91 ? 1.575 10.727 17.922 1 97.81 91 MET A CA 1
ATOM 708 C C . MET A 1 91 ? 2.141 12.141 17.828 1 97.81 91 MET A C 1
ATOM 710 O O . MET A 1 91 ? 3.33 12.359 18.078 1 97.81 91 MET A O 1
ATOM 714 N N . LEU A 1 92 ? 1.308 13.094 17.516 1 97.69 92 LEU A N 1
ATOM 715 C CA . LEU A 1 92 ? 1.741 14.484 17.422 1 97.69 92 LEU A CA 1
ATOM 716 C C . LEU A 1 92 ? 2.186 14.992 18.797 1 97.69 92 LEU A C 1
ATOM 718 O O . LEU A 1 92 ? 3.24 15.625 18.906 1 97.69 92 LEU A O 1
ATOM 722 N N . ILE A 1 93 ? 1.47 14.672 19.828 1 97.06 93 ILE A N 1
ATOM 723 C CA . ILE A 1 93 ? 1.797 15.086 21.188 1 97.06 93 ILE A CA 1
ATOM 724 C C . ILE A 1 93 ? 3.123 14.461 21.609 1 97.06 93 ILE A C 1
ATOM 726 O O . ILE A 1 93 ? 3.986 15.141 22.172 1 97.06 93 ILE A O 1
ATOM 730 N N . ASP A 1 94 ? 3.273 13.211 21.328 1 97.88 94 ASP A N 1
ATOM 731 C CA . ASP A 1 94 ? 4.523 12.531 21.641 1 97.88 94 ASP A CA 1
ATOM 732 C C . ASP A 1 94 ? 5.707 13.203 20.953 1 97.88 94 ASP A C 1
ATOM 734 O O . ASP A 1 94 ? 6.762 13.391 21.562 1 97.88 94 ASP A O 1
ATOM 738 N N . GLU A 1 95 ? 5.551 13.516 19.719 1 98 95 GLU A N 1
ATOM 739 C CA . GLU A 1 95 ? 6.621 14.141 18.938 1 98 95 GLU A CA 1
ATOM 740 C C . GLU A 1 95 ? 6.949 15.523 19.484 1 98 95 GLU A C 1
ATOM 742 O O . GLU A 1 95 ? 8.109 15.938 19.484 1 98 95 GLU A O 1
ATOM 747 N N . ILE A 1 96 ? 6.035 16.266 19.938 1 97.31 96 ILE A N 1
ATOM 748 C CA . ILE A 1 96 ? 6.25 17.594 20.516 1 97.31 96 ILE A CA 1
ATOM 749 C C . ILE A 1 96 ? 6.992 17.453 21.844 1 97.31 96 ILE A C 1
ATOM 751 O O . ILE A 1 96 ? 7.965 18.172 22.094 1 97.31 96 ILE A O 1
ATOM 755 N N . ALA A 1 97 ? 6.547 16.469 22.609 1 97.25 97 ALA A N 1
ATOM 756 C CA . ALA A 1 97 ? 7.199 16.203 23.891 1 97.25 97 ALA A CA 1
ATOM 757 C C . ALA A 1 97 ? 8.664 15.82 23.688 1 97.25 97 ALA A C 1
ATOM 759 O O . ALA A 1 97 ? 9.531 16.188 24.484 1 97.25 97 ALA A O 1
ATOM 760 N N . ALA A 1 98 ? 8.891 15.195 22.625 1 97.44 98 ALA A N 1
ATOM 761 C CA . ALA A 1 98 ? 10.242 14.734 22.297 1 97.44 98 ALA A CA 1
ATOM 762 C C . ALA A 1 98 ? 11.078 15.867 21.703 1 97.44 98 ALA A C 1
ATOM 764 O O . ALA A 1 98 ? 12.305 15.75 21.594 1 97.44 98 ALA A O 1
ATOM 765 N N . GLY A 1 99 ? 10.461 16.875 21.219 1 96.81 99 GLY A N 1
ATOM 766 C CA . GLY A 1 99 ? 11.148 18.031 20.672 1 96.81 99 GLY A CA 1
ATOM 767 C C . GLY A 1 99 ? 11.375 17.922 19.172 1 96.81 99 GLY A C 1
ATOM 768 O O . GLY A 1 99 ? 12.062 18.75 18.578 1 96.81 99 GLY A O 1
ATOM 769 N N . SER A 1 100 ? 10.828 16.891 18.562 1 97.12 100 SER A N 1
ATOM 770 C CA . SER A 1 100 ? 10.992 16.672 17.141 1 97.12 100 SER A CA 1
ATOM 771 C C . SER A 1 100 ? 10.086 17.578 16.328 1 97.12 100 SER A C 1
ATOM 773 O O . SER A 1 100 ? 10.398 17.922 15.18 1 97.12 100 SER A O 1
ATOM 775 N N . VAL A 1 101 ? 8.969 17.859 16.938 1 96.94 101 VAL A N 1
ATOM 776 C CA . VAL A 1 101 ? 8.008 18.781 16.359 1 96.94 101 VAL A CA 1
ATOM 777 C C . VAL A 1 101 ? 7.883 20.016 17.234 1 96.94 101 VAL A C 1
ATOM 779 O O . VAL A 1 101 ? 7.859 19.922 18.469 1 96.94 101 VAL A O 1
ATOM 782 N N . ASP A 1 102 ? 7.844 21.094 16.594 1 96.06 102 ASP A N 1
ATOM 783 C CA . ASP A 1 102 ? 7.828 22.375 17.297 1 96.06 102 ASP A CA 1
ATOM 784 C C . ASP A 1 102 ? 6.559 22.516 18.141 1 96.06 102 ASP A C 1
ATOM 786 O O . ASP A 1 102 ? 5.465 22.203 17.672 1 96.06 102 ASP A O 1
ATOM 790 N N . ARG A 1 103 ? 6.672 23.062 19.297 1 95.38 103 ARG A N 1
ATOM 791 C CA . ARG A 1 103 ? 5.562 23.266 20.219 1 95.38 103 ARG A CA 1
ATOM 792 C C . ARG A 1 103 ? 4.547 24.25 19.656 1 95.38 103 ARG A C 1
ATOM 794 O O . ARG A 1 103 ? 3.365 24.203 20 1 95.38 103 ARG A O 1
ATOM 801 N N . SER A 1 104 ? 5.008 25.078 18.797 1 94.94 104 SER A N 1
ATOM 802 C CA . SER A 1 104 ? 4.109 26.062 18.188 1 94.94 104 SER A CA 1
ATOM 803 C C . SER A 1 104 ? 3 25.375 17.406 1 94.94 104 SER A C 1
ATOM 805 O O . SER A 1 104 ? 1.966 25.984 17.109 1 94.94 104 SER A O 1
ATOM 807 N N . MET A 1 105 ? 3.184 24.109 17.062 1 96.12 105 MET A N 1
ATOM 808 C CA . MET A 1 105 ? 2.188 23.359 16.297 1 96.12 105 MET A CA 1
ATOM 809 C C . MET A 1 105 ? 0.96 23.062 17.156 1 96.12 105 MET A C 1
ATOM 811 O O . MET A 1 105 ? -0.1 22.719 16.641 1 96.12 105 MET A O 1
ATOM 815 N N . LEU A 1 106 ? 1.046 23.234 18.5 1 95.75 106 LEU A N 1
ATOM 816 C CA . LEU A 1 106 ? -0.041 22.922 19.422 1 95.75 106 LEU A CA 1
ATOM 817 C C . LEU A 1 106 ? -1.271 23.781 19.125 1 95.75 106 LEU A C 1
ATOM 819 O O . LEU A 1 106 ? -2.404 23.312 19.266 1 95.75 106 LEU A O 1
ATOM 823 N N . LYS A 1 107 ? -1.051 24.984 18.766 1 94.88 107 LYS A N 1
ATOM 824 C CA . LYS A 1 107 ? -2.166 25.859 18.422 1 94.88 107 LYS A CA 1
ATOM 825 C C . LYS A 1 107 ? -2.975 25.297 17.25 1 94.88 107 LYS A C 1
ATOM 827 O O . LYS A 1 107 ? -4.207 25.25 17.312 1 94.88 107 LYS A O 1
ATOM 832 N N . LEU A 1 108 ? -2.281 24.922 16.266 1 95.75 108 LEU A N 1
ATOM 833 C CA . LEU A 1 108 ? -2.916 24.328 15.086 1 95.75 108 LEU A CA 1
ATOM 834 C C . LEU A 1 108 ? -3.576 23 15.43 1 95.75 108 LEU A C 1
ATOM 836 O O . LEU A 1 108 ? -4.703 22.734 15.008 1 95.75 108 LEU A O 1
ATOM 840 N N . ILE A 1 109 ? -2.93 22.172 16.219 1 96.88 109 ILE A N 1
ATOM 841 C CA . ILE A 1 109 ? -3.443 20.875 16.641 1 96.88 109 ILE A CA 1
ATOM 842 C C . ILE A 1 109 ? -4.727 21.062 17.438 1 96.88 109 ILE A C 1
ATOM 844 O O . ILE A 1 109 ? -5.672 20.281 17.312 1 96.88 109 ILE A O 1
ATOM 848 N N . GLY A 1 110 ? -4.754 22.031 18.203 1 95.06 110 GLY A N 1
ATOM 849 C CA . GLY A 1 110 ? -5.93 22.328 19 1 95.06 110 GLY A CA 1
ATOM 850 C C . GLY A 1 110 ? -7.176 22.547 18.156 1 95.06 110 GLY A C 1
ATOM 851 O O . GLY A 1 110 ? -8.289 22.266 18.609 1 95.06 110 GLY A O 1
ATOM 852 N N . LYS A 1 111 ? -7.051 23.047 16.984 1 94.69 111 LYS A N 1
ATOM 853 C CA . LYS A 1 111 ? -8.172 23.312 16.078 1 94.69 111 LYS A CA 1
ATOM 854 C C . LYS A 1 111 ? -8.672 22.031 15.438 1 94.69 111 LYS A C 1
ATOM 856 O O . LYS A 1 111 ? -9.781 21.984 14.898 1 94.69 111 LYS A O 1
ATOM 861 N N . LEU A 1 112 ? -7.82 20.984 15.5 1 96.19 112 LEU A N 1
ATOM 862 C CA . LEU A 1 112 ? -8.102 19.781 14.727 1 96.19 112 LEU A CA 1
ATOM 863 C C . LEU A 1 112 ? -8.445 18.625 15.648 1 96.19 112 LEU A C 1
ATOM 865 O O . LEU A 1 112 ? -8.617 17.484 15.188 1 96.19 112 LEU A O 1
ATOM 869 N N . VAL A 1 113 ? -8.539 18.828 16.922 1 91.44 113 VAL A N 1
ATOM 870 C CA . VAL A 1 113 ? -8.82 17.781 17.891 1 91.44 113 VAL A CA 1
ATOM 871 C C . VAL A 1 113 ? -10.164 17.125 17.578 1 91.44 113 VAL A C 1
ATOM 873 O O . VAL A 1 113 ? -11.133 17.812 17.234 1 91.44 113 VAL A O 1
ATOM 876 N N . PRO A 1 114 ? -10.133 15.805 17.641 1 85.38 114 PRO A N 1
ATOM 877 C CA . PRO A 1 114 ? -11.391 15.109 17.375 1 85.38 114 PRO A CA 1
ATOM 878 C C . PRO A 1 114 ? -12.555 15.633 18.219 1 85.38 114 PRO A C 1
ATOM 880 O O . PRO A 1 114 ? -12.367 15.953 19.391 1 85.38 114 PRO A O 1
ATOM 883 N N . LYS A 1 115 ? -13.648 15.805 17.609 1 75.44 115 LYS A N 1
ATOM 884 C CA . LYS A 1 115 ? -14.828 16.344 18.281 1 75.44 115 LYS A CA 1
ATOM 885 C C . LYS A 1 115 ? -15.211 15.477 19.484 1 75.44 115 LYS A C 1
ATOM 887 O O . LYS A 1 115 ? -15.672 15.992 20.5 1 75.44 115 LYS A O 1
ATOM 892 N N . GLU A 1 116 ? -15.016 14.258 19.234 1 74.56 116 GLU A N 1
ATOM 893 C CA . GLU A 1 116 ? -15.367 13.328 20.297 1 74.56 116 GLU A CA 1
ATOM 894 C C . GLU A 1 116 ? -14.516 13.57 21.547 1 74.56 116 GLU A C 1
ATOM 896 O O . GLU A 1 116 ? -14.922 13.219 22.656 1 74.56 116 GLU A O 1
ATOM 901 N N . MET A 1 117 ? -13.438 14.031 21.422 1 73.25 117 MET A N 1
ATOM 902 C CA . MET A 1 117 ? -12.523 14.25 22.531 1 73.25 117 MET A CA 1
ATOM 903 C C . MET A 1 117 ? -12.766 15.617 23.172 1 73.25 117 MET A C 1
ATOM 905 O O . MET A 1 117 ? -12.344 15.859 24.312 1 73.25 117 MET A O 1
ATOM 909 N N . MET A 1 118 ? -13.375 16.469 22.484 1 64.75 118 MET A N 1
ATOM 910 C CA . MET A 1 118 ? -13.672 17.797 23.016 1 64.75 118 MET A CA 1
ATOM 911 C C . MET A 1 118 ? -14.75 17.719 24.094 1 64.75 118 MET A C 1
ATOM 913 O O . MET A 1 118 ? -14.742 18.484 25.047 1 64.75 118 MET A O 1
ATOM 917 N N . ASP A 1 119 ? -15.578 16.75 23.922 1 59.91 119 ASP A N 1
ATOM 918 C CA . ASP A 1 119 ? -16.672 16.656 24.891 1 59.91 119 ASP A CA 1
ATOM 919 C C . ASP A 1 119 ? -16.188 16.062 26.219 1 59.91 119 ASP A C 1
ATOM 921 O O . ASP A 1 119 ? -16.828 16.25 27.25 1 59.91 119 ASP A O 1
ATOM 925 N N . THR A 1 120 ? -15.133 15.383 26.141 1 50.69 120 THR A N 1
ATOM 926 C CA . THR A 1 120 ? -14.75 14.805 27.422 1 50.69 120 THR A CA 1
ATOM 927 C C . THR A 1 120 ? -14.078 15.852 28.312 1 50.69 120 THR A C 1
ATOM 929 O O . THR A 1 120 ? -13.898 15.633 29.516 1 50.69 120 THR A O 1
ATOM 932 N N . THR A 1 121 ? -13.539 16.797 27.797 1 45.59 121 THR A N 1
ATOM 933 C CA . THR A 1 121 ? -12.891 17.781 28.672 1 45.59 121 THR A CA 1
ATOM 934 C C . THR A 1 121 ? -13.867 18.875 29.062 1 45.59 121 THR A C 1
ATOM 936 O O . THR A 1 121 ? -13.555 19.719 29.906 1 45.59 121 THR A O 1
ATOM 939 N N . ALA A 1 122 ? -15.125 18.938 28.5 1 40.56 122 ALA A N 1
ATOM 940 C CA . ALA A 1 122 ? -16.031 19.969 29 1 40.56 122 ALA A CA 1
ATOM 941 C C . ALA A 1 122 ? -16.734 19.516 30.266 1 40.56 122 ALA A C 1
ATOM 943 O O . ALA A 1 122 ? -17.016 18.312 30.438 1 40.56 122 ALA A O 1
ATOM 944 N N . MET B 1 1 ? -3.955 14.133 -18.688 1 26.27 1 MET B N 1
ATOM 945 C CA . MET B 1 1 ? -2.662 13.922 -18.047 1 26.27 1 MET B CA 1
ATOM 946 C C . MET B 1 1 ? -2.752 12.836 -16.984 1 26.27 1 MET B C 1
ATOM 948 O O . MET B 1 1 ? -3.604 12.898 -16.094 1 26.27 1 MET B O 1
ATOM 952 N N . ASP B 1 2 ? -2.5 11.516 -17.266 1 30.95 2 ASP B N 1
ATOM 953 C CA . ASP B 1 2 ? -2.918 10.227 -16.719 1 30.95 2 ASP B CA 1
ATOM 954 C C . ASP B 1 2 ? -2.207 9.93 -15.398 1 30.95 2 ASP B C 1
ATOM 956 O O . ASP B 1 2 ? -1.017 10.211 -15.258 1 30.95 2 ASP B O 1
ATOM 960 N N . LEU B 1 3 ? -2.896 9.789 -14.5 1 33.78 3 LEU B N 1
ATOM 961 C CA . LEU B 1 3 ? -2.371 9.664 -13.141 1 33.78 3 LEU B CA 1
ATOM 962 C C . LEU B 1 3 ? -1.149 8.758 -13.109 1 33.78 3 LEU B C 1
ATOM 964 O O . LEU B 1 3 ? -0.152 9.07 -12.453 1 33.78 3 LEU B O 1
ATOM 968 N N . PHE B 1 4 ? -1.301 7.414 -13.555 1 40.06 4 PHE B N 1
ATOM 969 C CA . PHE B 1 4 ? -0.188 6.473 -13.586 1 40.06 4 PHE B CA 1
ATOM 970 C C . PHE B 1 4 ? 0.9 6.949 -14.539 1 40.06 4 PHE B C 1
ATOM 972 O O . PHE B 1 4 ? 2.066 6.574 -14.391 1 40.06 4 PHE B O 1
ATOM 979 N N . GLN B 1 5 ? 0.476 7.477 -15.562 1 41.41 5 GLN B N 1
ATOM 980 C CA . GLN B 1 5 ? 1.486 8.195 -16.328 1 41.41 5 GLN B CA 1
ATOM 981 C C . GLN B 1 5 ? 2.34 9.078 -15.414 1 41.41 5 GLN B C 1
ATOM 983 O O . GLN B 1 5 ? 3.539 9.242 -15.648 1 41.41 5 GLN B O 1
ATOM 988 N N . ASP B 1 6 ? 1.583 9.516 -14.492 1 42.94 6 ASP B N 1
ATOM 989 C CA . ASP B 1 6 ? 2.199 10.547 -13.664 1 42.94 6 ASP B CA 1
ATOM 990 C C . ASP B 1 6 ? 3.004 9.93 -12.523 1 42.94 6 ASP B C 1
ATOM 992 O O . ASP B 1 6 ? 3.721 10.633 -11.812 1 42.94 6 ASP B O 1
ATOM 996 N N . LEU B 1 7 ? 2.447 8.578 -11.953 1 47.47 7 LEU B N 1
ATOM 997 C CA . LEU B 1 7 ? 3.506 8.125 -11.062 1 47.47 7 LEU B CA 1
ATOM 998 C C . LEU B 1 7 ? 4.875 8.289 -11.711 1 47.47 7 LEU B C 1
ATOM 1000 O O . LEU B 1 7 ? 5.883 8.445 -11.016 1 47.47 7 LEU B O 1
ATOM 1004 N N . THR B 1 8 ? 4.859 7.93 -12.992 1 44.34 8 THR B N 1
ATOM 1005 C CA . THR B 1 8 ? 6.109 8.234 -13.68 1 44.34 8 THR B CA 1
ATOM 1006 C C . THR B 1 8 ? 6.398 9.734 -13.633 1 44.34 8 THR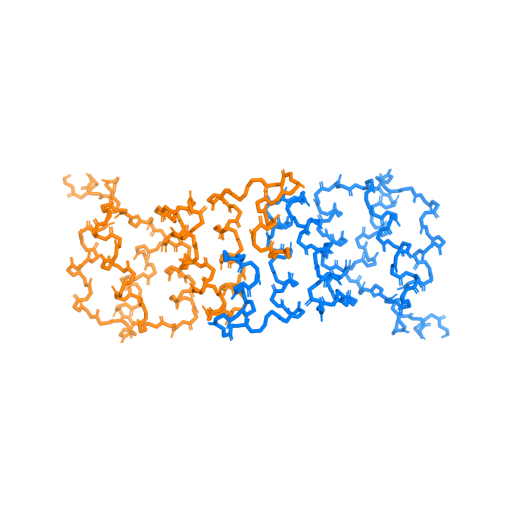 B C 1
ATOM 1008 O O . THR B 1 8 ? 7.484 10.172 -14.023 1 44.34 8 THR B O 1
ATOM 1011 N N . LEU B 1 9 ? 5.332 10.523 -13.727 1 37.38 9 LEU B N 1
ATOM 1012 C CA . LEU B 1 9 ? 5.664 11.891 -14.102 1 37.38 9 LEU B CA 1
ATOM 1013 C C . LEU B 1 9 ? 6.781 12.438 -13.211 1 37.38 9 LEU B C 1
ATOM 1015 O O . LEU B 1 9 ? 7.852 12.805 -13.711 1 37.38 9 LEU B O 1
ATOM 1019 N N . LYS B 1 10 ? 6.371 13.57 -12.672 1 38.91 10 LYS B N 1
ATOM 1020 C CA . LYS B 1 10 ? 7.223 14.68 -12.25 1 38.91 10 LYS B CA 1
ATOM 1021 C C . LYS B 1 10 ? 7.914 14.367 -10.93 1 38.91 10 LYS B C 1
ATOM 1023 O O . LYS B 1 10 ? 7.395 14.695 -9.859 1 38.91 10 LYS B O 1
ATOM 1028 N N . GLY B 1 11 ? 8.781 13.25 -11.008 1 45.28 11 GLY B N 1
ATOM 1029 C CA . GLY B 1 11 ? 9.867 13.023 -10.078 1 45.28 11 GLY B CA 1
ATOM 1030 C C . GLY B 1 11 ? 9.953 11.594 -9.578 1 45.28 11 GLY B C 1
ATOM 1031 O O . GLY B 1 11 ? 10.93 11.211 -8.945 1 45.28 11 GLY B O 1
ATOM 1032 N N . LEU B 1 12 ? 8.742 10.914 -9.359 1 53.47 12 LEU B N 1
ATOM 1033 C CA . LEU B 1 12 ? 9.055 9.594 -8.828 1 53.47 12 LEU B CA 1
ATOM 1034 C C . LEU B 1 12 ? 8.984 8.539 -9.93 1 53.47 12 LEU B C 1
ATOM 1036 O O . LEU B 1 12 ? 8.023 8.492 -10.695 1 53.47 12 LEU B O 1
ATOM 1040 N N . GLN B 1 13 ? 9.992 8.18 -10.695 1 54.41 13 GLN B N 1
ATOM 1041 C CA . GLN B 1 13 ? 10.086 7.059 -11.633 1 54.41 13 GLN B CA 1
ATOM 1042 C C . GLN B 1 13 ? 9.438 5.809 -11.047 1 54.41 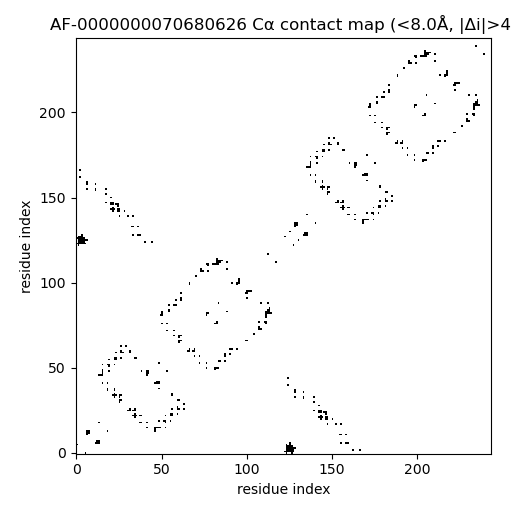13 GLN B C 1
ATOM 1044 O O . GLN B 1 13 ? 9.812 5.352 -9.969 1 54.41 13 GLN B O 1
ATOM 1049 N N . PRO B 1 14 ? 8.203 5.461 -11.594 1 61.22 14 PRO B N 1
ATOM 1050 C CA . PRO B 1 14 ? 7.699 4.16 -11.156 1 61.22 14 PRO B CA 1
ATOM 1051 C C . PRO B 1 14 ? 8.773 3.078 -11.156 1 61.22 14 PRO B C 1
ATOM 1053 O O . PRO B 1 14 ? 9.57 2.992 -12.094 1 61.22 14 PRO B O 1
ATOM 1056 N N . ASN B 1 15 ? 9.023 2.561 -10.125 1 81.31 15 ASN B N 1
ATOM 1057 C CA . ASN B 1 15 ? 9.953 1.437 -10.07 1 81.31 15 ASN B CA 1
ATOM 1058 C C . ASN B 1 15 ? 9.297 0.199 -9.461 1 81.31 15 ASN B C 1
ATOM 1060 O O . ASN B 1 15 ? 8.203 0.283 -8.898 1 81.31 15 ASN B O 1
ATOM 1064 N N . VAL B 1 16 ? 9.719 -0.854 -9.789 1 90.44 16 VAL B N 1
ATOM 1065 C CA . VAL B 1 16 ? 9.211 -2.168 -9.414 1 90.44 16 VAL B CA 1
ATOM 1066 C C . VAL B 1 16 ? 8.906 -2.189 -7.914 1 90.44 16 VAL B C 1
ATOM 1068 O O . VAL B 1 16 ? 7.879 -2.729 -7.496 1 90.44 16 VAL B O 1
ATOM 1071 N N . ARG B 1 17 ? 9.672 -1.488 -7.152 1 92.38 17 ARG B N 1
ATOM 1072 C CA . ARG B 1 17 ? 9.492 -1.465 -5.703 1 92.38 17 ARG B CA 1
ATOM 1073 C C . ARG B 1 17 ? 8.203 -0.745 -5.32 1 92.38 17 ARG B C 1
ATOM 1075 O O . ARG B 1 17 ? 7.438 -1.232 -4.488 1 92.38 17 ARG B O 1
ATOM 1082 N N . THR B 1 18 ? 7.938 0.386 -5.91 1 90.62 18 THR B N 1
ATOM 1083 C CA . THR B 1 18 ? 6.746 1.172 -5.617 1 90.62 18 THR B CA 1
ATOM 1084 C C . THR B 1 18 ? 5.48 0.382 -5.949 1 90.62 18 THR B C 1
ATOM 1086 O O . THR B 1 18 ? 4.559 0.304 -5.133 1 90.62 18 THR B O 1
ATOM 1089 N N . TYR B 1 19 ? 5.516 -0.217 -7.125 1 91.19 19 TYR B N 1
ATOM 1090 C CA . TYR B 1 19 ? 4.371 -1.031 -7.52 1 91.19 19 TYR B CA 1
ATOM 1091 C C . TYR B 1 19 ? 4.18 -2.201 -6.559 1 91.19 19 TYR B C 1
ATOM 1093 O O . TYR B 1 19 ? 3.061 -2.479 -6.125 1 91.19 19 TYR B O 1
ATOM 1101 N N . THR B 1 20 ? 5.277 -2.805 -6.211 1 95.31 20 THR B N 1
ATOM 1102 C CA . THR B 1 20 ? 5.227 -3.971 -5.336 1 95.31 20 THR B CA 1
ATOM 1103 C C . THR B 1 20 ? 4.629 -3.605 -3.98 1 95.31 20 THR B C 1
ATOM 1105 O O . THR B 1 20 ? 3.768 -4.32 -3.465 1 95.31 20 THR B O 1
ATOM 1108 N N . VAL B 1 21 ? 5.027 -2.463 -3.512 1 95.75 21 VAL B N 1
ATOM 1109 C CA . VAL B 1 21 ? 4.535 -2.01 -2.213 1 95.75 21 VAL B CA 1
ATOM 1110 C C . VAL B 1 21 ? 3.039 -1.721 -2.297 1 95.75 21 VAL B C 1
ATOM 1112 O O . VAL B 1 21 ? 2.279 -2.086 -1.398 1 95.75 21 VAL B O 1
ATOM 1115 N N . MET B 1 22 ? 2.598 -1.074 -3.363 1 94.12 22 MET B N 1
ATOM 1116 C CA . MET B 1 22 ? 1.187 -0.731 -3.521 1 94.12 22 MET B CA 1
ATOM 1117 C C . MET B 1 22 ? 0.335 -1.987 -3.674 1 94.12 22 MET B C 1
ATOM 1119 O O . MET B 1 22 ? -0.715 -2.111 -3.041 1 94.12 22 MET B O 1
ATOM 1123 N N . VAL B 1 23 ? 0.782 -2.943 -4.41 1 94.88 23 VAL B N 1
ATOM 1124 C CA . VAL B 1 23 ? 0.092 -4.219 -4.578 1 94.88 23 VAL B CA 1
ATOM 1125 C C . VAL B 1 23 ? -0.058 -4.906 -3.221 1 94.88 23 VAL B C 1
ATOM 1127 O O . VAL B 1 23 ? -1.147 -5.363 -2.867 1 94.88 23 VAL B O 1
ATOM 1130 N N . GLY B 1 24 ? 1.062 -4.938 -2.547 1 97.62 24 GLY B N 1
ATOM 1131 C CA . GLY B 1 24 ? 1.016 -5.531 -1.219 1 97.62 24 GLY B CA 1
ATOM 1132 C C . GLY B 1 24 ? 0.039 -4.836 -0.288 1 97.62 24 GLY B C 1
ATOM 1133 O O . GLY B 1 24 ? -0.706 -5.492 0.441 1 97.62 24 GLY B O 1
ATOM 1134 N N . GLY B 1 25 ? 0.072 -3.553 -0.344 1 96.5 25 GLY B N 1
ATOM 1135 C CA . GLY B 1 25 ? -0.851 -2.785 0.476 1 96.5 25 GLY B CA 1
ATOM 1136 C C . GLY B 1 25 ? -2.307 -3.066 0.159 1 96.5 25 GLY B C 1
ATOM 1137 O O . GLY B 1 25 ? -3.125 -3.234 1.066 1 96.5 25 GLY B O 1
ATOM 1138 N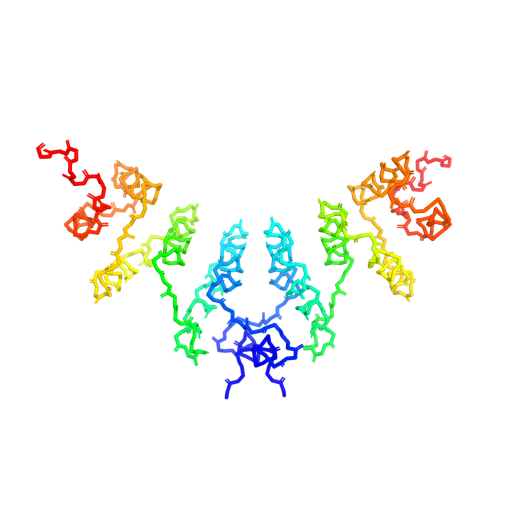 N . LEU B 1 26 ? -2.621 -3.09 -1.039 1 94.94 26 LEU B N 1
ATOM 1139 C CA . LEU B 1 26 ? -3.98 -3.385 -1.478 1 94.94 26 LEU B CA 1
ATOM 1140 C C . LEU B 1 26 ? -4.398 -4.789 -1.052 1 94.94 26 LEU B C 1
ATOM 1142 O O . LEU B 1 26 ? -5.508 -4.984 -0.554 1 94.94 26 LEU B O 1
ATOM 1146 N N . CYS B 1 27 ? -3.523 -5.723 -1.148 1 97.44 27 CYS B N 1
ATOM 1147 C CA . CYS B 1 27 ? -3.805 -7.078 -0.69 1 97.44 27 CYS B CA 1
ATOM 1148 C C . CYS B 1 27 ? -4.051 -7.105 0.813 1 97.44 27 CYS B C 1
ATOM 1150 O O . CYS B 1 27 ? -4.918 -7.836 1.291 1 97.44 27 CYS B O 1
ATOM 1152 N N . GLY B 1 28 ? -3.254 -6.375 1.486 1 97.56 28 GLY B N 1
ATOM 1153 C CA . GLY B 1 28 ? -3.396 -6.328 2.934 1 97.56 28 GLY B CA 1
ATOM 1154 C C . GLY B 1 28 ? -4.762 -5.844 3.383 1 97.56 28 GLY B C 1
ATOM 1155 O O . GLY B 1 28 ? -5.223 -6.188 4.473 1 97.56 28 GLY B O 1
ATOM 1156 N N . GLU B 1 29 ? -5.379 -5.086 2.553 1 95.56 29 GLU B N 1
ATOM 1157 C CA . GLU B 1 29 ? -6.695 -4.543 2.875 1 95.56 29 GLU B CA 1
ATOM 1158 C C . GLU B 1 29 ? -7.801 -5.328 2.172 1 95.56 29 GLU B C 1
ATOM 1160 O O . GLU B 1 29 ? -8.961 -4.898 2.158 1 95.56 29 GLU B O 1
ATOM 1165 N N . GLY B 1 30 ? -7.473 -6.379 1.475 1 95.94 30 GLY B N 1
ATOM 1166 C CA . GLY B 1 30 ? -8.43 -7.25 0.81 1 95.94 30 GLY B CA 1
ATOM 1167 C C . GLY B 1 30 ? -8.93 -6.688 -0.507 1 95.94 30 GLY B C 1
ATOM 1168 O O . GLY B 1 30 ? -9.945 -7.145 -1.038 1 95.94 30 GLY B O 1
ATOM 1169 N N . LEU B 1 31 ? -8.312 -5.684 -1.003 1 93.5 31 LEU B N 1
ATOM 1170 C CA . LEU B 1 31 ? -8.672 -5.09 -2.287 1 93.5 31 LEU B CA 1
ATOM 1171 C C . LEU B 1 31 ? -7.953 -5.801 -3.432 1 93.5 31 LEU B C 1
ATOM 1173 O O . LEU B 1 31 ? -7.152 -5.191 -4.145 1 93.5 31 LEU B O 1
ATOM 1177 N N . LEU B 1 32 ? -8.367 -7.016 -3.719 1 95 32 LEU B N 1
ATOM 1178 C CA . LEU B 1 32 ? -7.629 -7.906 -4.609 1 95 32 LEU B CA 1
ATOM 1179 C C . LEU B 1 32 ? -7.852 -7.516 -6.07 1 95 32 LEU B C 1
ATOM 1181 O O . LEU B 1 32 ? -6.953 -7.672 -6.898 1 95 32 LEU B O 1
ATOM 1185 N N . LYS B 1 33 ? -9 -7.016 -6.363 1 91.44 33 LYS B N 1
ATOM 1186 C CA . LYS B 1 33 ? -9.25 -6.574 -7.734 1 91.44 33 LYS B CA 1
ATOM 1187 C C . LYS B 1 33 ? -8.328 -5.422 -8.117 1 91.44 33 LYS B C 1
ATOM 1189 O O . LYS B 1 33 ? -7.723 -5.438 -9.195 1 91.44 33 LYS B O 1
ATOM 1194 N N . GLU B 1 34 ? -8.203 -4.516 -7.203 1 90.31 34 GLU B N 1
ATOM 1195 C CA . GLU B 1 34 ? -7.309 -3.383 -7.426 1 90.31 34 GLU B CA 1
ATOM 1196 C C . GLU B 1 34 ? -5.852 -3.83 -7.477 1 90.31 34 GLU B C 1
ATOM 1198 O O . GLU B 1 34 ? -5.078 -3.348 -8.305 1 90.31 34 GLU B O 1
ATOM 1203 N N . ALA B 1 35 ? -5.512 -4.73 -6.594 1 94.31 35 ALA B N 1
ATOM 1204 C CA . ALA B 1 35 ? -4.145 -5.25 -6.566 1 94.31 35 ALA B CA 1
ATOM 1205 C C . ALA B 1 35 ? -3.791 -5.93 -7.887 1 94.31 35 ALA B C 1
ATOM 1207 O O . ALA B 1 35 ? -2.736 -5.664 -8.469 1 94.31 35 ALA B O 1
ATOM 1208 N N . LYS B 1 36 ? -4.711 -6.734 -8.344 1 94.12 36 LYS B N 1
ATOM 1209 C CA . LYS B 1 36 ? -4.5 -7.449 -9.594 1 94.12 36 LYS B CA 1
ATOM 1210 C C . LYS B 1 36 ? -4.379 -6.48 -10.766 1 94.12 36 LYS B C 1
ATOM 1212 O O . LYS B 1 36 ? -3.543 -6.672 -11.656 1 94.12 36 LYS B O 1
ATOM 1217 N N . HIS B 1 37 ? -5.184 -5.59 -10.719 1 89.94 37 HIS B N 1
ATOM 1218 C CA . HIS B 1 37 ? -5.168 -4.598 -11.789 1 89.94 37 HIS B CA 1
ATOM 1219 C C . HIS B 1 37 ? -3.836 -3.855 -11.828 1 89.94 37 HIS B C 1
ATOM 1221 O O . HIS B 1 37 ? -3.256 -3.674 -12.898 1 89.94 37 HIS B O 1
ATOM 1227 N N . LEU B 1 38 ? -3.396 -3.395 -10.727 1 89.56 38 LEU B N 1
ATOM 1228 C CA . LEU B 1 38 ? -2.117 -2.699 -10.641 1 89.56 38 LEU B CA 1
ATOM 1229 C C . LEU B 1 38 ? -0.975 -3.605 -11.094 1 89.56 38 LEU B C 1
ATOM 1231 O O . LEU B 1 38 ? -0.086 -3.174 -11.828 1 89.56 38 LEU B O 1
ATOM 1235 N N . PHE B 1 39 ? -1.092 -4.805 -10.719 1 93.06 39 PHE B N 1
ATOM 1236 C CA . PHE B 1 39 ? -0.098 -5.805 -11.086 1 93.06 39 PHE B CA 1
ATOM 1237 C C . PHE B 1 39 ? -0.03 -5.973 -12.602 1 93.06 39 PHE B C 1
ATOM 1239 O O . PHE B 1 39 ? 1.058 -5.973 -13.18 1 93.06 39 PHE B O 1
ATOM 1246 N N . ARG B 1 40 ? -1.116 -6.078 -13.18 1 90.38 40 ARG B N 1
ATOM 1247 C CA . ARG B 1 40 ? -1.169 -6.27 -14.625 1 90.38 40 ARG B CA 1
ATOM 1248 C C . ARG B 1 40 ? -0.66 -5.035 -15.367 1 90.38 40 ARG B C 1
ATOM 1250 O O . ARG B 1 40 ? -0.058 -5.148 -16.438 1 90.38 40 ARG B O 1
ATOM 1257 N N . LYS B 1 41 ? -0.806 -4.004 -14.781 1 85.75 41 LYS B N 1
ATOM 1258 C CA . LYS B 1 41 ? -0.373 -2.748 -15.391 1 85.75 41 LYS B CA 1
ATOM 1259 C C . LYS B 1 41 ? 1.149 -2.654 -15.43 1 85.75 41 LYS B C 1
ATOM 1261 O O . LYS B 1 41 ? 1.711 -1.959 -16.281 1 85.75 41 LYS B O 1
ATOM 1266 N N . MET B 1 42 ? 1.762 -3.295 -14.586 1 88.69 42 MET B N 1
ATOM 1267 C CA . MET B 1 42 ? 3.219 -3.242 -14.508 1 88.69 42 MET B CA 1
ATOM 1268 C C . MET B 1 42 ? 3.852 -3.686 -15.82 1 88.69 42 MET B C 1
ATOM 1270 O O . MET B 1 42 ? 4.863 -3.125 -16.25 1 88.69 42 MET B O 1
ATOM 1274 N N . ASP B 1 43 ? 3.273 -4.602 -16.469 1 85.44 43 ASP B N 1
ATOM 1275 C CA . ASP B 1 43 ? 3.783 -5.078 -17.75 1 85.44 43 ASP B CA 1
ATOM 1276 C C . ASP B 1 43 ? 3.633 -4.008 -18.844 1 85.44 43 ASP B C 1
ATOM 1278 O O . ASP B 1 43 ? 4.418 -3.963 -19.781 1 85.44 43 ASP B O 1
ATOM 1282 N N . GLU B 1 44 ? 2.709 -3.133 -18.609 1 81.19 44 GLU B N 1
ATOM 1283 C CA . GLU B 1 44 ? 2.383 -2.139 -19.625 1 81.19 44 GLU B CA 1
ATOM 1284 C C . GLU B 1 44 ? 3.199 -0.865 -19.438 1 81.19 44 GLU B C 1
ATOM 1286 O O . GLU B 1 44 ? 3.295 -0.039 -20.344 1 81.19 44 GLU B O 1
ATOM 1291 N N . THR B 1 45 ? 3.773 -0.756 -18.25 1 77.5 45 THR B N 1
ATOM 1292 C CA . THR B 1 45 ? 4.402 0.517 -17.906 1 77.5 45 THR B CA 1
ATOM 1293 C C . THR B 1 45 ? 5.922 0.411 -18 1 77.5 45 THR B C 1
ATOM 1295 O O . THR B 1 45 ? 6.637 1.349 -17.641 1 77.5 45 THR B O 1
ATOM 1298 N N . GLY B 1 46 ? 6.41 -0.654 -18.5 1 78 46 GLY B N 1
ATOM 1299 C CA . GLY B 1 46 ? 7.852 -0.829 -18.625 1 78 46 GLY B CA 1
ATOM 1300 C C . GLY B 1 46 ? 8.516 -1.197 -17.312 1 78 46 GLY B C 1
ATOM 1301 O O . GLY B 1 46 ? 9.734 -1.083 -17.172 1 78 46 GLY B O 1
ATOM 1302 N N . CYS B 1 47 ? 7.762 -1.435 -16.328 1 86.25 47 CYS B N 1
ATOM 1303 C CA . CYS B 1 47 ? 8.219 -1.934 -15.039 1 86.25 47 CYS B CA 1
ATOM 1304 C C . CYS B 1 47 ? 7.609 -3.299 -14.734 1 86.25 47 CYS B C 1
ATOM 1306 O O . CYS B 1 47 ? 6.805 -3.436 -13.812 1 86.25 47 CYS B O 1
ATOM 1308 N N . PRO B 1 48 ? 8.039 -4.23 -15.477 1 90.88 48 PRO B N 1
ATOM 1309 C CA . PRO B 1 48 ? 7.434 -5.551 -15.281 1 90.88 48 PRO B CA 1
ATOM 1310 C C . PRO B 1 48 ? 7.637 -6.098 -13.875 1 90.88 48 PRO B C 1
ATOM 1312 O O . PRO B 1 48 ? 8.68 -5.863 -13.258 1 90.88 48 PRO B O 1
ATOM 1315 N N . PRO B 1 49 ? 6.617 -6.828 -13.391 1 95.38 49 PRO B N 1
ATOM 1316 C CA . PRO B 1 49 ? 6.758 -7.434 -12.062 1 95.38 49 PRO B CA 1
ATOM 1317 C C . PRO B 1 49 ? 7.902 -8.445 -12 1 95.38 49 PRO B C 1
ATOM 1319 O O . PRO B 1 49 ? 8.148 -9.172 -12.961 1 95.38 49 PRO B O 1
ATOM 1322 N N . ASN B 1 50 ? 8.648 -8.422 -10.953 1 95.81 50 ASN B N 1
ATOM 1323 C CA . ASN B 1 50 ? 9.68 -9.422 -10.719 1 95.81 50 ASN B CA 1
ATOM 1324 C C . ASN B 1 50 ? 9.203 -10.508 -9.766 1 95.81 50 ASN B C 1
ATOM 1326 O O . ASN B 1 50 ? 8.016 -10.578 -9.438 1 95.81 50 ASN B O 1
ATOM 1330 N N . SER B 1 51 ? 10.141 -11.375 -9.352 1 96.38 51 SER B N 1
ATOM 1331 C CA . SER B 1 51 ? 9.797 -12.508 -8.492 1 96.38 51 SER B CA 1
ATOM 1332 C C . SER B 1 51 ? 9.203 -12.039 -7.168 1 96.38 51 SER B C 1
ATOM 1334 O O . SER B 1 51 ? 8.266 -12.648 -6.652 1 96.38 51 SER B O 1
ATOM 1336 N N . VAL B 1 52 ? 9.719 -10.953 -6.664 1 97.25 52 VAL B N 1
ATOM 1337 C CA . VAL B 1 52 ? 9.242 -10.414 -5.391 1 97.25 52 VAL B CA 1
ATOM 1338 C C . VAL B 1 52 ? 7.785 -9.984 -5.516 1 97.25 52 VAL B C 1
ATOM 1340 O O . VAL B 1 52 ? 6.961 -10.312 -4.656 1 97.25 52 VAL B O 1
ATOM 1343 N N . THR B 1 53 ? 7.453 -9.266 -6.602 1 97.75 53 THR B N 1
ATOM 1344 C CA . THR B 1 53 ? 6.09 -8.797 -6.809 1 97.75 53 THR B CA 1
ATOM 1345 C C . THR B 1 53 ? 5.125 -9.969 -6.938 1 97.75 53 THR B C 1
ATOM 1347 O O . THR B 1 53 ? 4.035 -9.953 -6.359 1 97.75 53 THR B O 1
ATOM 1350 N N . TYR B 1 54 ? 5.547 -11 -7.652 1 98.12 54 TYR B N 1
ATOM 1351 C CA . TYR B 1 54 ? 4.719 -12.195 -7.793 1 98.12 54 TYR B CA 1
ATOM 1352 C C . TYR B 1 54 ? 4.457 -12.844 -6.438 1 98.12 54 TYR B C 1
ATOM 1354 O O . TYR B 1 54 ? 3.324 -13.219 -6.137 1 98.12 54 TYR B O 1
ATOM 1362 N N . ASN B 1 55 ? 5.469 -12.938 -5.637 1 98.31 55 ASN B N 1
ATOM 1363 C CA . ASN B 1 55 ? 5.309 -13.531 -4.316 1 98.31 55 ASN B CA 1
ATOM 1364 C C . ASN B 1 55 ? 4.363 -12.719 -3.441 1 98.31 55 ASN B C 1
ATOM 1366 O O . ASN B 1 55 ? 3.531 -13.273 -2.727 1 98.31 55 ASN B O 1
ATOM 1370 N N . VAL B 1 56 ? 4.508 -11.422 -3.535 1 98.44 56 VAL B N 1
ATOM 1371 C CA . VAL B 1 56 ? 3.65 -10.539 -2.754 1 98.44 56 VAL B CA 1
ATOM 1372 C C . VAL B 1 56 ? 2.191 -10.742 -3.162 1 98.44 56 VAL B C 1
ATOM 1374 O O . VAL B 1 56 ? 1.313 -10.859 -2.305 1 98.44 56 VAL B O 1
ATOM 1377 N N . LEU B 1 57 ? 1.897 -10.781 -4.418 1 98.5 57 LEU B N 1
ATOM 1378 C CA . LEU B 1 57 ? 0.534 -10.961 -4.902 1 98.5 57 LEU B CA 1
ATOM 1379 C C . LEU B 1 57 ? 0.009 -12.352 -4.551 1 98.5 57 LEU B C 1
ATOM 1381 O O . LEU B 1 57 ? -1.129 -12.492 -4.098 1 98.5 57 LEU B O 1
ATOM 1385 N N . LEU B 1 58 ? 0.844 -13.406 -4.695 1 98.5 58 LEU B N 1
ATOM 1386 C CA . LEU B 1 58 ? 0.457 -14.773 -4.367 1 98.5 58 LEU B CA 1
ATOM 1387 C C . LEU B 1 58 ? 0.098 -14.898 -2.889 1 98.5 58 LEU B C 1
ATOM 1389 O O . LEU B 1 58 ? -0.941 -15.469 -2.543 1 98.5 58 LEU B O 1
ATOM 1393 N N . GLN B 1 59 ? 0.911 -14.344 -2.086 1 98.56 59 GLN B N 1
ATOM 1394 C CA . GLN B 1 59 ? 0.609 -14.352 -0.658 1 98.56 59 GLN B CA 1
ATOM 1395 C C . GLN B 1 59 ? -0.694 -13.609 -0.369 1 98.56 59 GLN B C 1
ATOM 1397 O O . GLN B 1 59 ? -1.491 -14.047 0.463 1 98.56 59 GLN B O 1
ATOM 1402 N N . GLY B 1 60 ? -0.803 -12.531 -1.055 1 98.5 60 GLY B N 1
ATOM 1403 C CA . GLY B 1 60 ? -2.049 -11.797 -0.918 1 98.5 60 GLY B CA 1
ATOM 1404 C C . GLY B 1 60 ? -3.271 -12.617 -1.274 1 98.5 60 GLY B C 1
ATOM 1405 O O . GLY B 1 60 ? -4.281 -12.57 -0.571 1 98.5 60 GLY B O 1
ATOM 1406 N N . TYR B 1 61 ? -3.201 -13.344 -2.295 1 98.12 61 TYR B N 1
ATOM 1407 C CA . TYR B 1 61 ? -4.309 -14.195 -2.711 1 98.12 61 TYR B CA 1
ATOM 1408 C C . TYR B 1 61 ? -4.574 -15.281 -1.679 1 98.12 61 TYR B C 1
ATOM 1410 O O . TYR B 1 61 ? -5.727 -15.539 -1.321 1 98.12 61 TYR B O 1
ATOM 1418 N N . LEU B 1 62 ? -3.494 -15.93 -1.203 1 98.19 62 LEU B N 1
ATOM 1419 C CA . LEU B 1 62 ? -3.633 -17.016 -0.24 1 98.19 62 LEU B CA 1
ATOM 1420 C C . LEU B 1 62 ? -4.23 -16.516 1.068 1 98.19 62 LEU B C 1
ATOM 1422 O O . LEU B 1 62 ? -5.145 -17.125 1.619 1 98.19 62 LEU B O 1
ATOM 1426 N N . LYS B 1 63 ? -3.779 -15.383 1.561 1 97.94 63 LYS B N 1
ATOM 1427 C CA . LYS B 1 63 ? -4.25 -14.812 2.82 1 97.94 63 LYS B CA 1
ATOM 1428 C C . LYS B 1 63 ? -5.719 -14.414 2.725 1 97.94 63 LYS B C 1
ATOM 1430 O O . LYS B 1 63 ? -6.445 -14.445 3.721 1 97.94 63 LYS B O 1
ATOM 1435 N N . ASN B 1 64 ? -6.105 -14.055 1.523 1 98.06 64 ASN B N 1
ATOM 1436 C CA . ASN B 1 64 ? -7.477 -13.594 1.337 1 98.06 64 ASN B CA 1
ATOM 1437 C C . ASN B 1 64 ? -8.359 -14.695 0.748 1 98.06 64 ASN B C 1
ATOM 1439 O O . ASN B 1 64 ? -9.469 -14.414 0.273 1 98.06 64 ASN B O 1
ATOM 1443 N N . GLN B 1 65 ? -7.844 -15.875 0.677 1 97.69 65 GLN B N 1
ATOM 1444 C CA . GLN B 1 65 ? -8.562 -17.062 0.248 1 97.69 65 GLN B CA 1
ATOM 1445 C C . GLN B 1 65 ? -9.055 -16.922 -1.19 1 97.69 65 GLN B C 1
ATOM 1447 O O . GLN B 1 65 ? -10.164 -17.344 -1.519 1 97.69 65 GLN B O 1
ATOM 1452 N N . ASN B 1 66 ? -8.352 -16.188 -1.894 1 97.38 66 ASN B N 1
ATOM 1453 C CA . ASN B 1 66 ? -8.586 -16.125 -3.332 1 97.38 66 ASN B CA 1
ATOM 1454 C C . ASN B 1 66 ? -7.77 -17.172 -4.086 1 97.38 66 ASN B C 1
ATOM 1456 O O . ASN B 1 66 ? -6.809 -16.828 -4.777 1 97.38 66 ASN B O 1
ATOM 1460 N N . TYR B 1 67 ? -8.266 -18.328 -4.195 1 96.25 67 TYR B N 1
ATOM 1461 C CA . TYR B 1 67 ? -7.496 -19.469 -4.688 1 96.25 67 TYR B CA 1
ATOM 1462 C C . TYR B 1 67 ? -7.629 -19.594 -6.199 1 96.25 67 TYR B C 1
ATOM 1464 O O . TYR B 1 67 ? -6.766 -20.188 -6.855 1 96.25 67 TYR B O 1
ATOM 1472 N N . ASP B 1 68 ? -8.609 -19.016 -6.719 1 94.94 68 ASP B N 1
ATOM 1473 C CA . ASP B 1 68 ? -8.898 -19.156 -8.141 1 94.94 68 ASP B CA 1
ATOM 1474 C C . ASP B 1 68 ? -7.766 -18.609 -9 1 94.94 68 ASP B C 1
ATOM 1476 O O . ASP B 1 68 ? -7.484 -19.125 -10.078 1 94.94 68 ASP B O 1
ATOM 1480 N N . ASP B 1 69 ? -7.102 -17.609 -8.477 1 96.25 69 ASP B N 1
ATOM 1481 C CA . ASP B 1 69 ? -6.102 -16.922 -9.289 1 96.25 69 ASP B CA 1
ATOM 1482 C C . ASP B 1 69 ? -4.699 -17.453 -8.992 1 96.25 69 ASP B C 1
ATOM 1484 O O . ASP B 1 69 ? -3.734 -17.062 -9.648 1 96.25 69 ASP B O 1
ATOM 1488 N N . VAL B 1 70 ? -4.578 -18.359 -8.094 1 97.88 70 VAL B N 1
ATOM 1489 C CA . VAL B 1 70 ? -3.275 -18.828 -7.629 1 97.88 70 VAL B CA 1
ATOM 1490 C C . VAL B 1 70 ? -2.594 -19.641 -8.734 1 97.88 70 VAL B C 1
ATOM 1492 O O . VAL B 1 70 ? -1.42 -19.406 -9.039 1 97.88 70 VAL B O 1
ATOM 1495 N N . GLU B 1 71 ? -3.365 -20.484 -9.359 1 96.94 71 GLU B N 1
ATOM 1496 C CA . GLU B 1 71 ? -2.783 -21.344 -10.391 1 96.94 71 GLU B CA 1
ATOM 1497 C C . GLU B 1 71 ? -2.234 -20.516 -11.547 1 96.94 71 GLU B C 1
ATOM 1499 O O . GLU B 1 71 ? -1.13 -20.766 -12.031 1 96.94 71 GLU B O 1
ATOM 1504 N N . MET B 1 72 ? -3.012 -19.609 -11.969 1 96.56 72 MET B N 1
ATOM 1505 C CA . MET B 1 72 ? -2.607 -18.75 -13.078 1 96.56 72 MET B CA 1
ATOM 1506 C C . MET B 1 72 ? -1.304 -18.016 -12.758 1 96.56 72 MET B C 1
ATOM 1508 O O . MET B 1 72 ? -0.413 -17.938 -13.609 1 96.56 72 MET B O 1
ATOM 1512 N N . LEU B 1 73 ? -1.113 -17.547 -11.609 1 97.62 73 LEU B N 1
ATOM 1513 C CA . LEU B 1 73 ? 0.097 -16.828 -11.219 1 97.62 73 LEU B CA 1
ATOM 1514 C C . LEU B 1 73 ? 1.298 -17.766 -11.188 1 97.62 73 LEU B C 1
ATOM 1516 O O . LEU B 1 73 ? 2.387 -17.406 -11.641 1 97.62 73 LEU B O 1
ATOM 1520 N N . LEU B 1 74 ? 1.055 -18.969 -10.672 1 97.69 74 LEU B N 1
ATOM 1521 C CA . LEU B 1 74 ? 2.127 -19.953 -10.633 1 97.69 74 LEU B CA 1
ATOM 1522 C C . LEU B 1 74 ? 2.594 -20.312 -12.039 1 97.69 74 LEU B C 1
ATOM 1524 O O . LEU B 1 74 ? 3.795 -20.438 -12.289 1 97.69 74 LEU B O 1
ATOM 1528 N N . GLN B 1 75 ? 1.662 -20.391 -12.891 1 97.44 75 GLN B N 1
ATOM 1529 C CA . GLN B 1 75 ? 1.999 -20.703 -14.273 1 97.44 75 GLN B CA 1
ATOM 1530 C C . GLN B 1 75 ? 2.816 -19.594 -14.906 1 97.44 75 GLN B C 1
ATOM 1532 O O . GLN B 1 75 ? 3.789 -19.844 -15.617 1 97.44 75 GLN B O 1
ATOM 1537 N N . GLU B 1 76 ? 2.418 -18.406 -14.648 1 97.25 76 GLU B N 1
ATOM 1538 C CA . GLU B 1 76 ? 3.156 -17.266 -15.172 1 97.25 76 GLU B CA 1
ATOM 1539 C C . GLU B 1 76 ? 4.574 -17.219 -14.617 1 97.25 76 GLU B C 1
ATOM 1541 O O . GLU B 1 76 ? 5.523 -16.906 -15.344 1 97.25 76 GLU B O 1
ATOM 1546 N N . MET B 1 77 ? 4.73 -17.5 -13.344 1 97.25 77 MET B N 1
ATOM 1547 C CA . MET B 1 77 ? 6.055 -17.531 -12.719 1 97.25 77 MET B CA 1
ATOM 1548 C C . MET B 1 77 ? 6.934 -18.594 -13.375 1 97.25 77 MET B C 1
ATOM 1550 O O . MET B 1 77 ? 8.109 -18.344 -13.648 1 97.25 77 MET B O 1
ATOM 1554 N N . ASP B 1 78 ? 6.395 -19.688 -13.57 1 96.56 78 ASP B N 1
ATOM 1555 C CA . ASP B 1 78 ? 7.125 -20.766 -14.234 1 96.56 78 ASP B CA 1
ATO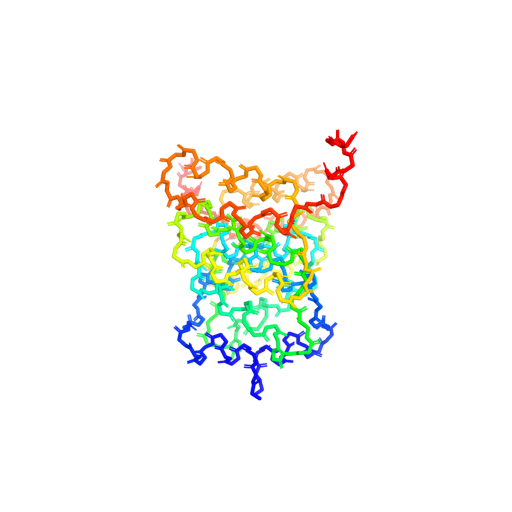M 1556 C C . ASP B 1 78 ? 7.617 -20.328 -15.609 1 96.56 78 ASP B C 1
ATOM 1558 O O . ASP B 1 78 ? 8.781 -20.562 -15.961 1 96.56 78 ASP B O 1
ATOM 1562 N N . GLY B 1 79 ? 6.723 -19.719 -16.375 1 96.38 79 GLY B N 1
ATOM 1563 C CA . GLY B 1 79 ? 7.086 -19.25 -17.688 1 96.38 79 GLY B CA 1
ATOM 1564 C C . GLY B 1 79 ? 8.195 -18.219 -17.672 1 96.38 79 GLY B C 1
ATOM 1565 O O . GLY B 1 79 ? 8.945 -18.078 -18.641 1 96.38 79 GLY B O 1
ATOM 1566 N N . ARG B 1 80 ? 8.391 -17.484 -16.609 1 95.31 80 ARG B N 1
ATOM 1567 C CA . ARG B 1 80 ? 9.391 -16.438 -16.484 1 95.31 80 ARG B CA 1
ATOM 1568 C C . ARG B 1 80 ? 10.602 -16.922 -15.703 1 95.31 80 ARG B C 1
ATOM 1570 O O . ARG B 1 80 ? 11.531 -16.141 -15.445 1 95.31 80 ARG B O 1
ATOM 1577 N N . SER B 1 81 ? 10.562 -18.156 -15.258 1 95.25 81 SER B N 1
ATOM 1578 C CA . SER B 1 81 ? 11.617 -18.797 -14.484 1 95.25 81 SER B CA 1
ATOM 1579 C C . SER B 1 81 ? 11.852 -18.094 -13.156 1 95.25 81 SER B C 1
ATOM 1581 O O . SER B 1 81 ? 12.992 -17.859 -12.758 1 95.25 81 SER B O 1
ATOM 1583 N N . TYR B 1 82 ? 10.75 -17.609 -12.57 1 95.81 82 TYR B N 1
ATOM 1584 C CA . TYR B 1 82 ? 10.812 -17.047 -11.227 1 95.81 82 TYR B CA 1
ATOM 1585 C C . TYR B 1 82 ? 10.648 -18.125 -10.164 1 95.81 82 TYR B C 1
ATOM 1587 O O . TYR B 1 82 ? 10.086 -19.188 -10.438 1 95.81 82 TYR B O 1
ATOM 1595 N N . SER B 1 83 ? 11.125 -17.828 -8.984 1 95.62 83 SER B N 1
ATOM 1596 C CA . SER B 1 83 ? 11.023 -18.781 -7.887 1 95.62 83 SER B CA 1
ATOM 1597 C C . SER B 1 83 ? 10.148 -18.234 -6.762 1 95.62 83 SER B C 1
ATOM 1599 O O . SER B 1 83 ? 10.016 -17.016 -6.605 1 95.62 83 SER B O 1
ATOM 1601 N N . LEU B 1 84 ? 9.609 -19.172 -6.039 1 97 84 LEU B N 1
ATOM 1602 C CA . LEU B 1 84 ? 8.891 -18.812 -4.82 1 97 84 LEU B CA 1
ATOM 1603 C C . LEU B 1 84 ? 9.859 -18.469 -3.695 1 97 84 LEU B C 1
ATOM 1605 O O . LEU B 1 84 ? 10.992 -18.969 -3.674 1 97 84 LEU B O 1
ATOM 1609 N N . ASP B 1 85 ? 9.406 -17.641 -2.887 1 95.12 85 ASP B N 1
ATOM 1610 C CA . ASP B 1 85 ? 10.18 -17.484 -1.659 1 95.12 85 ASP B CA 1
ATOM 1611 C C . ASP B 1 85 ? 9.703 -18.453 -0.585 1 95.12 85 ASP B C 1
ATOM 1613 O O . ASP B 1 85 ? 8.695 -19.141 -0.764 1 95.12 85 ASP B O 1
ATOM 1617 N N . ALA B 1 86 ? 10.438 -18.594 0.475 1 94.25 86 ALA B N 1
ATOM 1618 C CA . ALA B 1 86 ? 10.188 -19.594 1.514 1 94.25 86 ALA B CA 1
ATOM 1619 C C . ALA B 1 86 ? 8.805 -19.391 2.143 1 94.25 86 ALA B C 1
ATOM 1621 O O . ALA B 1 86 ? 8.086 -20.359 2.387 1 94.25 86 ALA B O 1
ATOM 1622 N N . SER B 1 87 ? 8.469 -18.172 2.393 1 96.31 87 SER B N 1
ATOM 1623 C CA . SER B 1 87 ? 7.188 -17.875 3.02 1 96.31 87 SER B CA 1
ATOM 1624 C C . SER B 1 87 ? 6.023 -18.266 2.111 1 96.31 87 SER B C 1
ATOM 1626 O O . SER B 1 87 ? 5.047 -18.859 2.568 1 96.31 87 SER B O 1
ATOM 1628 N N . THR B 1 88 ? 6.164 -17.906 0.864 1 97.31 88 THR B N 1
ATOM 1629 C CA . THR B 1 88 ? 5.109 -18.219 -0.095 1 97.31 88 THR B CA 1
ATOM 1630 C C . THR B 1 88 ? 4.965 -19.734 -0.255 1 97.31 88 THR B C 1
ATOM 1632 O O . THR B 1 88 ? 3.848 -20.25 -0.263 1 97.31 88 THR B O 1
ATOM 1635 N N . LEU B 1 89 ? 6.133 -20.422 -0.343 1 97.12 89 LEU B N 1
ATOM 1636 C CA . LEU B 1 89 ? 6.109 -21.875 -0.445 1 97.12 89 LEU B CA 1
ATOM 1637 C C . LEU B 1 89 ? 5.391 -22.5 0.749 1 97.12 89 LEU B C 1
ATOM 1639 O O . LEU B 1 89 ? 4.512 -23.344 0.578 1 97.12 89 LEU B O 1
ATOM 1643 N N . SER B 1 90 ? 5.648 -22.094 1.896 1 97 90 SER B N 1
ATOM 1644 C CA . SER B 1 90 ? 5.031 -22.609 3.113 1 97 90 SER B CA 1
ATOM 1645 C C . SER B 1 90 ? 3.523 -22.375 3.111 1 97 90 SER B C 1
ATOM 1647 O O . SER B 1 90 ? 2.75 -23.266 3.49 1 97 90 SER B O 1
ATOM 1649 N N . MET B 1 91 ? 3.145 -21.188 2.705 1 97.81 91 MET B N 1
ATOM 1650 C CA . MET B 1 91 ? 1.722 -20.859 2.668 1 97.81 91 MET B CA 1
ATOM 1651 C C . MET B 1 91 ? 0.989 -21.75 1.671 1 97.81 91 MET B C 1
ATOM 1653 O O . MET B 1 91 ? -0.122 -22.219 1.941 1 97.81 91 MET B O 1
ATOM 1657 N N . LEU B 1 92 ? 1.601 -22.016 0.546 1 97.56 92 LEU B N 1
ATOM 1658 C CA . LEU B 1 92 ? 0.999 -22.875 -0.466 1 97.56 92 LEU B CA 1
ATOM 1659 C C . LEU B 1 92 ? 0.835 -24.297 0.057 1 97.56 92 LEU B C 1
ATOM 1661 O O . LEU B 1 92 ? -0.225 -24.906 -0.104 1 97.56 92 LEU B O 1
ATOM 1665 N N . ILE B 1 93 ? 1.813 -24.797 0.736 1 96.94 93 ILE B N 1
ATOM 1666 C CA . ILE B 1 93 ? 1.773 -26.141 1.304 1 96.94 93 ILE B CA 1
ATOM 1667 C C . ILE B 1 93 ? 0.668 -26.234 2.354 1 96.94 93 ILE B C 1
ATOM 1669 O O . ILE B 1 93 ? -0.11 -27.188 2.371 1 96.94 93 ILE B O 1
ATOM 1673 N N . ASP B 1 94 ? 0.607 -25.25 3.184 1 97.88 94 ASP B N 1
ATOM 1674 C CA . ASP B 1 94 ? -0.442 -25.203 4.199 1 97.88 94 ASP B CA 1
ATOM 1675 C C . ASP B 1 94 ? -1.827 -25.234 3.557 1 97.88 94 ASP B C 1
ATOM 1677 O O . ASP B 1 94 ? -2.721 -25.938 4.031 1 97.88 94 ASP B O 1
ATOM 1681 N N . GLU B 1 95 ? -2.016 -24.453 2.551 1 98 95 GLU B N 1
ATOM 1682 C CA . GLU B 1 95 ? -3.305 -24.375 1.87 1 98 95 GLU B CA 1
ATOM 1683 C C . GLU B 1 95 ? -3.656 -25.703 1.205 1 98 95 GLU B C 1
ATOM 1685 O O . GLU B 1 95 ? -4.824 -26.094 1.172 1 98 95 GLU B O 1
ATOM 1690 N N . ILE B 1 96 ? -2.75 -26.406 0.664 1 97.31 96 ILE B N 1
ATOM 1691 C CA . ILE B 1 96 ? -2.971 -27.719 0.051 1 97.31 96 ILE B CA 1
ATOM 1692 C C . ILE B 1 96 ? -3.352 -28.734 1.125 1 97.31 96 ILE B C 1
ATOM 1694 O O . ILE B 1 96 ? -4.309 -29.484 0.959 1 97.31 96 ILE B O 1
ATOM 1698 N N . ALA B 1 97 ? -2.623 -28.656 2.232 1 97.19 97 ALA B N 1
ATOM 1699 C CA . ALA B 1 97 ? -2.918 -29.547 3.352 1 97.19 97 ALA B CA 1
ATOM 1700 C C . ALA B 1 97 ? -4.328 -29.312 3.883 1 97.19 97 ALA B C 1
ATOM 1702 O O . ALA B 1 97 ? -5.016 -30.266 4.277 1 97.19 97 ALA B O 1
ATOM 1703 N N . ALA B 1 98 ? -4.738 -28.125 3.785 1 97.38 98 ALA B N 1
ATOM 1704 C CA . ALA B 1 98 ? -6.062 -27.75 4.27 1 97.38 98 ALA B CA 1
ATOM 1705 C C . ALA B 1 98 ? -7.141 -28.094 3.25 1 97.38 98 ALA B C 1
ATOM 1707 O O . ALA B 1 98 ? -8.336 -28.094 3.572 1 97.38 98 ALA B O 1
ATOM 1708 N N . GLY B 1 99 ? -6.77 -28.297 2.041 1 96.75 99 GLY B N 1
ATOM 1709 C CA . GLY B 1 99 ? -7.699 -28.672 0.991 1 96.75 99 GLY B CA 1
ATOM 1710 C C . GLY B 1 99 ? -8.266 -27.484 0.237 1 96.75 99 GLY B C 1
ATOM 1711 O O . GLY B 1 99 ? -9.164 -27.641 -0.589 1 96.75 99 GLY B O 1
ATOM 1712 N N . SER B 1 100 ? -7.773 -26.312 0.542 1 97.06 100 SER B N 1
ATOM 1713 C CA . SER B 1 100 ? -8.25 -25.078 -0.095 1 97.06 100 SER B CA 1
ATOM 1714 C C . SER B 1 100 ? -7.676 -24.938 -1.499 1 97.06 100 SER B C 1
ATOM 1716 O O . SER B 1 100 ? -8.289 -24.297 -2.363 1 97.06 100 SER B O 1
ATOM 1718 N N . VAL B 1 101 ? -6.488 -25.453 -1.616 1 96.88 101 VAL B N 1
ATOM 1719 C CA . VAL B 1 101 ? -5.805 -25.484 -2.906 1 96.88 101 VAL B CA 1
ATOM 1720 C C . VAL B 1 101 ? -5.625 -26.922 -3.371 1 96.88 101 VAL B C 1
ATOM 1722 O O . VAL B 1 101 ? -5.297 -27.797 -2.574 1 96.88 101 VAL B O 1
ATOM 1725 N N . ASP B 1 102 ? -5.871 -27.078 -4.574 1 96.06 102 ASP B N 1
ATOM 1726 C CA . ASP B 1 102 ? -5.836 -28.438 -5.133 1 96.06 102 ASP B CA 1
ATOM 1727 C C . ASP B 1 102 ? -4.43 -29.016 -5.062 1 96.06 102 ASP B C 1
ATOM 1729 O O . ASP B 1 102 ? -3.449 -28.328 -5.352 1 96.06 102 ASP B O 1
ATOM 1733 N N . ARG B 1 103 ? -4.324 -30.281 -4.77 1 95.31 103 ARG B N 1
ATOM 1734 C CA . ARG B 1 103 ? -3.055 -30.984 -4.645 1 95.31 103 ARG B CA 1
ATOM 1735 C C . ARG B 1 103 ? -2.33 -31.062 -5.984 1 95.31 103 ARG B C 1
ATOM 1737 O O . ARG B 1 103 ? -1.101 -31.141 -6.027 1 95.31 103 ARG B O 1
ATOM 1744 N N . SER B 1 104 ? -3.076 -30.984 -7.027 1 94.81 104 SER B N 1
ATOM 1745 C CA . SER B 1 104 ? -2.475 -31.031 -8.352 1 94.81 104 SER B CA 1
ATOM 1746 C C . SER B 1 104 ? -1.512 -29.859 -8.562 1 94.81 104 SER B C 1
ATOM 1748 O O . SER B 1 104 ? -0.652 -29.906 -9.445 1 94.81 104 SER B O 1
ATOM 1750 N N . MET B 1 105 ? -1.621 -28.828 -7.746 1 96 105 MET B N 1
ATOM 1751 C CA . MET B 1 105 ? -0.753 -27.672 -7.859 1 96 105 MET B CA 1
ATOM 1752 C C . MET B 1 105 ? 0.669 -28 -7.422 1 96 105 MET B C 1
ATOM 1754 O O . MET B 1 105 ? 1.607 -27.266 -7.73 1 96 105 MET B O 1
ATOM 1758 N N . LEU B 1 106 ? 0.901 -29.141 -6.73 1 95.62 106 LEU B N 1
ATOM 1759 C CA . LEU B 1 106 ? 2.203 -29.531 -6.199 1 95.62 106 LEU B CA 1
ATOM 1760 C C . LEU B 1 106 ? 3.221 -29.703 -7.324 1 95.62 106 LEU B C 1
ATOM 1762 O O . LEU B 1 106 ? 4.402 -29.391 -7.148 1 95.62 106 LEU B O 1
ATOM 1766 N N . LYS B 1 107 ? 2.771 -30.188 -8.422 1 94.81 107 LYS B N 1
ATOM 1767 C CA . LYS B 1 107 ? 3.666 -30.359 -9.562 1 94.81 107 LYS B CA 1
ATOM 1768 C C . LYS B 1 107 ? 4.234 -29.016 -10.016 1 94.81 107 LYS B C 1
ATOM 1770 O O . LYS B 1 107 ? 5.441 -28.891 -10.234 1 94.81 107 LYS B O 1
ATOM 1775 N N . LEU B 1 108 ? 3.367 -28.109 -10.156 1 95.69 108 LEU B N 1
ATOM 1776 C CA . LEU B 1 108 ? 3.768 -26.75 -10.555 1 95.69 108 LEU B CA 1
ATOM 1777 C C . LEU B 1 108 ? 4.641 -26.109 -9.484 1 95.69 108 LEU B C 1
ATOM 1779 O O . LEU B 1 108 ? 5.66 -25.5 -9.805 1 95.69 108 LEU B O 1
ATOM 1783 N N . ILE B 1 109 ? 4.301 -26.266 -8.227 1 96.88 109 ILE B N 1
ATOM 1784 C CA . ILE B 1 109 ? 5.047 -25.703 -7.098 1 96.88 109 ILE B CA 1
ATOM 1785 C C . ILE B 1 109 ? 6.453 -26.297 -7.074 1 96.88 109 ILE B C 1
ATOM 1787 O O . ILE B 1 109 ? 7.426 -25.609 -6.773 1 96.88 109 ILE B O 1
ATOM 1791 N N . GLY B 1 110 ? 6.559 -27.484 -7.375 1 94.94 110 GLY B N 1
ATOM 1792 C CA . GLY B 1 110 ? 7.848 -28.156 -7.418 1 94.94 110 GLY B CA 1
ATOM 1793 C C . GLY B 1 110 ? 8.828 -27.516 -8.383 1 94.94 110 GLY B C 1
ATOM 1794 O O . GLY B 1 110 ? 10.039 -27.547 -8.156 1 94.94 110 GLY B O 1
ATOM 1795 N N . LYS B 1 111 ? 8.359 -26.938 -9.438 1 94.56 111 LYS B N 1
ATOM 1796 C CA . LYS B 1 111 ? 9.195 -26.281 -10.445 1 94.56 111 LYS B CA 1
ATOM 1797 C C . LYS B 1 111 ? 9.68 -24.922 -9.961 1 94.56 111 LYS B C 1
ATOM 1799 O O . LYS B 1 111 ? 10.625 -24.359 -10.516 1 94.56 111 LYS B O 1
ATOM 1804 N N . LEU B 1 112 ? 8.992 -24.422 -8.938 1 96.19 112 LEU B N 1
ATOM 1805 C CA . LEU B 1 112 ? 9.219 -23.031 -8.531 1 96.19 112 LEU B CA 1
ATOM 1806 C C . LEU B 1 112 ? 9.906 -22.969 -7.176 1 96.19 112 LEU B C 1
ATOM 1808 O O . LEU B 1 112 ? 10.094 -21.875 -6.625 1 96.19 112 LEU B O 1
ATOM 1812 N N . VAL B 1 113 ? 10.289 -24.062 -6.605 1 91.44 113 VAL B N 1
ATOM 1813 C CA . VAL B 1 113 ? 10.922 -24.125 -5.289 1 91.44 113 VAL B CA 1
ATOM 1814 C C . VAL B 1 113 ? 12.227 -23.328 -5.309 1 91.44 113 VAL B C 1
ATOM 1816 O O . VAL B 1 113 ? 12.992 -23.406 -6.27 1 91.44 113 VAL B O 1
ATOM 1819 N N . PRO B 1 114 ? 12.375 -22.562 -4.25 1 85.12 114 PRO B N 1
ATOM 1820 C CA . PRO B 1 114 ? 13.625 -21.797 -4.18 1 85.12 114 PRO B CA 1
ATOM 1821 C C . PRO B 1 114 ? 14.859 -22.672 -4.348 1 85.12 114 PRO B C 1
ATOM 1823 O O . PRO B 1 114 ? 14.906 -23.781 -3.826 1 85.12 114 PRO B O 1
ATOM 1826 N N . LYS B 1 115 ? 15.773 -22.234 -5.121 1 75.31 115 LYS B N 1
ATOM 1827 C CA . LYS B 1 115 ? 16.984 -22.984 -5.398 1 75.31 115 LYS B CA 1
ATOM 1828 C C . LYS B 1 115 ? 17.734 -23.312 -4.109 1 75.31 115 LYS B C 1
ATOM 1830 O O . LYS B 1 115 ? 18.328 -24.391 -3.986 1 75.31 115 LYS B O 1
ATOM 1835 N N . GLU B 1 116 ? 17.641 -22.344 -3.268 1 74.19 116 GLU B N 1
ATOM 1836 C CA . GLU B 1 116 ? 18.344 -22.547 -2.002 1 74.19 116 GLU B CA 1
ATOM 1837 C C . GLU B 1 116 ? 17.75 -23.719 -1.222 1 74.19 116 GLU B C 1
ATOM 1839 O O . GLU B 1 116 ? 18.438 -24.312 -0.383 1 74.19 116 GLU B O 1
ATOM 1844 N N . MET B 1 117 ? 16.609 -24.016 -1.39 1 73.31 117 MET B N 1
ATOM 1845 C CA . MET B 1 117 ? 15.961 -25.094 -0.654 1 73.31 117 MET B CA 1
ATOM 1846 C C . MET B 1 117 ? 16.156 -26.422 -1.356 1 73.31 117 MET B C 1
ATOM 1848 O O . MET B 1 117 ? 15.977 -27.484 -0.749 1 73.31 117 MET B O 1
ATOM 1852 N N . MET B 1 118 ? 16.469 -26.359 -2.578 1 64.62 118 MET B N 1
ATOM 1853 C CA . MET B 1 118 ? 16.719 -27.594 -3.32 1 64.62 118 MET B CA 1
ATOM 1854 C C . MET B 1 118 ? 18.016 -28.266 -2.867 1 64.62 118 MET B C 1
ATOM 1856 O O . MET B 1 118 ? 18.125 -29.484 -2.865 1 64.62 118 MET B O 1
ATOM 1860 N N . ASP B 1 119 ? 18.875 -27.438 -2.428 1 59.62 119 ASP B N 1
ATOM 1861 C CA . ASP B 1 119 ? 20.172 -28 -2.037 1 59.62 119 ASP B CA 1
ATOM 1862 C C . ASP B 1 119 ? 20.078 -28.672 -0.669 1 59.62 119 ASP B C 1
ATOM 1864 O O . ASP B 1 119 ? 20.906 -29.531 -0.335 1 59.62 119 ASP B O 1
ATOM 1868 N N . THR B 1 120 ? 19.141 -28.281 0.056 1 50.44 120 THR B N 1
ATOM 1869 C CA . THR B 1 120 ? 19.156 -28.891 1.376 1 50.44 120 THR B CA 1
ATOM 1870 C C . THR B 1 120 ? 18.562 -30.297 1.317 1 50.44 120 THR B C 1
ATOM 1872 O O . THR B 1 120 ? 18.75 -31.094 2.238 1 50.44 120 THR B O 1
ATOM 1875 N N . THR B 1 121 ? 17.828 -30.547 0.423 1 45.78 121 THR B N 1
ATOM 1876 C CA . THR B 1 121 ? 17.281 -31.906 0.377 1 45.78 121 THR B CA 1
ATOM 1877 C C . THR B 1 121 ? 18.188 -32.812 -0.436 1 45.78 121 THR B C 1
ATOM 1879 O O . THR B 1 121 ? 17.984 -34.031 -0.455 1 45.78 121 THR B O 1
ATOM 1882 N N . ALA B 1 122 ? 19.25 -32.344 -1.136 1 41.56 122 ALA B N 1
ATOM 1883 C CA . ALA B 1 122 ? 20.125 -33.312 -1.811 1 41.56 122 ALA B CA 1
ATOM 1884 C C . ALA B 1 122 ? 21.141 -33.906 -0.838 1 41.56 122 ALA B C 1
ATOM 1886 O O . ALA B 1 122 ? 21.641 -33.219 0.05 1 41.56 122 ALA B O 1
#

InterPro domains:
  IPR002885 Pentatricopeptide repeat [PF12854] (10-42)
  IPR002885 Pentatricopeptide repeat [PF13041] (49-95)
  IPR002885 Pentatricopeptide repeat [PS51375] (15-49)
  IPR002885 Pentatricopeptide repeat [PS51375] (50-84)
  IPR002885 Pentatricopeptide repeat [TIGR00756] (18-51)
  IPR002885 Pentatricopeptide repeat [TIGR00756] (52-85)
  IPR011990 Tetratricopeptide-like helical domain superfamily [G3DSA:1.25.40.10] (1-119)
  IPR051240 Mitochondrial RNA Processin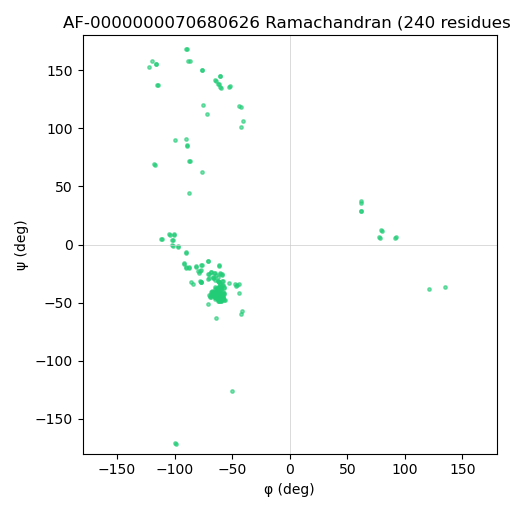g and Respiration [PTHR47933] (1-98)

Solvent-accessible surface area (backbone atoms only — not comparable to full-atom values): 13219 Å² total; per-residue (Å²): 136,23,47,38,42,36,43,38,59,83,68,43,64,71,39,53,64,59,54,34,38,32,32,40,26,24,28,74,71,65,38,50,70,56,19,51,49,54,54,59,42,22,64,75,69,78,34,52,71,50,48,66,39,51,40,43,52,50,43,31,26,59,77,64,67,40,55,83,58,45,58,60,52,52,51,52,32,56,75,69,71,36,47,41,46,72,67,46,49,52,51,53,51,51,34,33,74,69,61,74,35,65,69,77,50,51,66,62,49,63,76,21,52,36,69,77,60,55,58,70,75,102,137,29,50,35,45,36,46,41,44,94,74,45,68,69,39,55,65,60,53,34,38,32,34,38,27,23,26,74,70,66,38,50,68,56,20,50,50,56,54,60,43,22,63,76,68,79,36,52,72,50,49,66,38,51,41,42,51,49,44,31,27,59,77,65,69,41,54,84,58,46,60,60,51,52,52,52,32,55,76,69,71,34,48,42,47,73,68,47,49,52,51,51,53,51,34,34,75,69,61,74,34,64,68,77,51,51,64,61,49,64,76,21,52,36,68,77,60,54,59,70,74,104

Secondary structure (DSSP, 8-state):
--HHHHHHHTS----HHHHHHHHHHHHHTT-HHHHHHHHHHHHHTT----HHHHHHHHHHHHHTT-GGGHHHHHHHHHHHT----HHHHHHHHHHHHHTSS-TTHHHHHHHH--HHHHHHH-/--TTTTTTTSS----HHHHHHHHHHHHHTT-HHHHHHHHHHHHHTT----HHHHHHHHHHHHHTT-GGGHHHHHHHHHHTT----HHHHHHHHHHHHHTSS-TTHHHHHHHH--HHHHHHH-

pLDDT: mean 86.62, std 18.56, range [26.27, 98.56]

Foldseek 3Di:
DDVVVVCCPPPNNDELVVLLVVLLVCLVVVNLVVSVVSQVCCVVSVHHHALSSLQSSLVSCLVNLVQVCNLVSLVVCLVVVAAHDPVSLVSVVVCCVVVSHPPVCVVSNVSRHDPVVVVVVD/DDVVVCCCNDPNNDELVVLLVVLLVCLVVVNLVVSVVSQVCCVVSVHHHALSSLQSSLVSCLVNLVQVCNLVSLVVCLVVVAAHDPVSLVSVVVCCVVVSHPPVCVVSNVSRHDPVVVVVVD